Protein 2VDF (pdb70)

InterPro domains:
  IPR009876 Outer membrane adhesin OpcA [PF07239] (4-252)
  IPR020080 Outer membrane adhesin/peptidase omptin [SSF69917] (6-252)

Structure (mmCIF, N/CA/C/O backbone):
data_2VDF
#
_entry.id   2VDF
#
_cell.length_a   37.860
_cell.length_b   42.500
_cell.length_c   150.300
_cell.angle_alpha   90.00
_cell.angle_beta   90.00
_cell.angle_gamma   90.00
#
_symmetry.space_group_name_H-M   'P 21 21 21'
#
loop_
_entity.id
_entity.type
_entity.pdbx_description
1 polymer 'OUTER MEMBRANE PROTEIN'
2 non-polymer N-OCTANE
3 non-polymer 'SULFATE ION'
4 water water
#
loop_
_atom_site.group_PDB
_atom_site.id
_atom_site.type_symbol
_atom_site.label_atom_id
_atom_site.label_alt_id
_atom_site.label_comp_id
_atom_site.label_asym_id
_atom_site.label_entity_id
_atom_site.label_seq_id
_atom_site.pdbx_PDB_ins_code
_atom_site.Cartn_x
_atom_site.Cartn_y
_atom_site.Cartn_z
_atom_site.occupancy
_atom_site.B_iso_or_equiv
_atom_site.auth_seq_id
_atom_site.auth_comp_id
_atom_site.auth_asym_id
_atom_site.auth_atom_id
_atom_site.pdbx_PDB_model_num
ATOM 1 N N . ALA A 1 7 ? 12.698 -2.072 -54.812 1.00 35.10 7 ALA A N 1
ATOM 2 C CA . ALA A 1 7 ? 12.365 -0.734 -54.241 1.00 38.84 7 ALA A CA 1
ATOM 3 C C . ALA A 1 7 ? 12.719 -0.649 -52.760 1.00 27.60 7 ALA A C 1
ATOM 4 O O . ALA A 1 7 ? 12.580 -1.626 -52.021 1.00 25.22 7 ALA A O 1
ATOM 6 N N . ASN A 1 8 ? 13.178 0.526 -52.338 1.00 30.03 8 ASN A N 1
ATOM 7 C CA . ASN A 1 8 ? 13.436 0.800 -50.929 1.00 24.86 8 ASN A CA 1
ATOM 8 C C . ASN A 1 8 ? 12.135 0.817 -50.143 1.00 26.45 8 ASN A C 1
ATOM 9 O O . ASN A 1 8 ? 11.138 1.356 -50.616 1.00 23.53 8 ASN A O 1
ATOM 14 N N . GLU A 1 9 ? 12.139 0.252 -48.938 1.00 15.31 9 GLU A N 1
ATOM 15 C CA . GLU A 1 9 ? 10.948 0.312 -48.096 1.00 14.14 9 GLU A CA 1
ATOM 16 C C . GLU A 1 9 ? 11.263 0.827 -46.700 1.00 14.47 9 GLU A C 1
ATOM 17 O O . GLU A 1 9 ? 12.211 0.381 -46.056 1.00 14.12 9 GLU A O 1
ATOM 23 N N . PHE A 1 10 ? 10.461 1.782 -46.245 1.00 9.04 10 PHE A N 1
ATOM 24 C CA . PHE A 1 10 ? 10.701 2.442 -44.964 1.00 15.43 10 PHE A CA 1
ATOM 25 C C . PHE A 1 10 ? 9.428 2.389 -44.137 1.00 19.42 10 PHE A C 1
ATOM 26 O O . PHE A 1 10 ? 8.361 2.758 -44.619 1.00 19.55 10 PHE A O 1
ATOM 34 N N . THR A 1 11 ? 9.545 1.916 -42.900 1.00 11.14 11 THR A N 1
ATOM 35 C CA . THR A 1 11 ? 8.397 1.795 -42.010 1.00 12.53 11 THR A CA 1
ATOM 36 C C . THR A 1 11 ? 8.647 2.593 -40.731 1.00 10.76 11 THR A C 1
ATOM 37 O O . THR A 1 11 ? 9.714 2.492 -40.130 1.00 13.88 11 THR A O 1
ATOM 41 N N . VAL A 1 12 ? 7.667 3.406 -40.348 1.00 9.66 12 VAL A N 1
ATOM 42 C CA . VAL A 1 12 ? 7.628 4.028 -39.029 1.00 12.43 12 VAL A CA 1
ATOM 43 C C . VAL A 1 12 ? 6.476 3.354 -38.297 1.00 7.11 12 VAL A C 1
ATOM 44 O O . VAL A 1 12 ? 5.373 3.245 -38.836 1.00 11.36 12 VAL A O 1
ATOM 48 N N . HIS A 1 13 ? 6.725 2.893 -37.077 1.00 7.36 13 HIS A N 1
ATOM 49 C CA . HIS A 1 13 ? 5.714 2.135 -36.357 1.00 6.06 13 HIS A CA 1
ATOM 50 C C . HIS A 1 13 ? 5.652 2.525 -34.887 1.00 8.88 13 HIS A C 1
ATOM 51 O O . HIS A 1 13 ? 6.589 3.107 -34.347 1.00 7.36 13 HIS A O 1
ATOM 58 N N . THR A 1 14 ? 4.533 2.205 -34.252 1.00 12.32 14 THR A N 1
ATOM 59 C CA . THR A 1 14 ? 4.381 2.417 -32.824 1.00 7.84 14 THR A CA 1
ATOM 60 C C . THR A 1 14 ? 3.708 1.197 -32.193 1.00 13.77 14 THR A C 1
ATOM 61 O O . THR A 1 14 ? 2.872 0.543 -32.822 1.00 13.03 14 THR A O 1
ATOM 65 N N . ASP A 1 15 ? 4.090 0.897 -30.955 1.00 11.25 15 ASP A N 1
ATOM 66 C CA . ASP A 1 15 ? 3.615 -0.283 -30.247 1.00 15.88 15 ASP A CA 1
ATOM 67 C C . ASP A 1 15 ? 2.835 0.112 -29.009 1.00 18.18 15 ASP A C 1
ATOM 68 O O . ASP A 1 15 ? 3.170 1.088 -28.339 1.00 21.91 15 ASP A O 1
ATOM 73 N N . LEU A 1 16 ? 1.819 -0.683 -28.695 1.00 19.12 16 LEU A N 1
ATOM 74 C CA . LEU A 1 16 ? 1.137 -0.627 -27.418 1.00 21.73 16 LEU A CA 1
ATOM 75 C C . LEU A 1 16 ? 1.282 -2.024 -26.829 1.00 18.08 16 LEU A C 1
ATOM 76 O O . LEU A 1 16 ? 0.847 -3.003 -27.441 1.00 16.03 16 LEU A O 1
ATOM 81 N N . SER A 1 17 ? 1.888 -2.140 -25.653 1.00 9.75 17 SER A N 1
ATOM 82 C CA . SER A 1 17 ? 2.204 -3.477 -25.159 1.00 11.13 17 SER A CA 1
ATOM 83 C C . SER A 1 17 ? 2.057 -3.665 -23.658 1.00 11.81 17 SER A C 1
ATOM 84 O O . SER A 1 17 ? 2.019 -2.711 -22.901 1.00 10.97 17 SER A O 1
ATOM 87 N N . SER A 1 18 ? 1.964 -4.922 -23.250 1.00 11.88 18 SER A N 1
ATOM 88 C CA . SER A 1 18 ? 1.993 -5.284 -21.851 1.00 10.86 18 SER A CA 1
ATOM 89 C C . SER A 1 18 ? 3.316 -5.992 -21.621 1.00 14.78 18 SER A C 1
ATOM 90 O O . SER A 1 18 ? 3.606 -6.996 -22.275 1.00 20.22 18 SER A O 1
ATOM 93 N N . ILE A 1 19 ? 4.130 -5.460 -20.716 1.00 13.37 19 ILE A N 1
ATOM 94 C CA . ILE A 1 19 ? 5.419 -6.066 -20.420 1.00 9.89 19 ILE A CA 1
ATOM 95 C C . ILE A 1 19 ? 5.456 -6.544 -18.982 1.00 18.49 19 ILE A C 1
ATOM 96 O O . ILE A 1 19 ? 5.006 -5.846 -18.086 1.00 14.70 19 ILE A O 1
ATOM 101 N N . SER A 1 20 ? 5.982 -7.743 -18.764 1.00 14.32 20 SER A N 1
ATOM 102 C CA . SER A 1 20 ? 6.210 -8.217 -17.404 1.00 19.60 20 SER A CA 1
ATOM 103 C C . SER A 1 20 ? 7.583 -8.855 -17.332 1.00 21.59 20 SER A C 1
ATOM 104 O O . SER A 1 20 ? 8.106 -9.335 -18.339 1.00 17.44 20 SER A O 1
ATOM 107 N N . SER A 1 21 ? 8.164 -8.853 -16.139 1.00 15.97 21 SER A N 1
ATOM 108 C CA . SER A 1 21 ? 9.494 -9.404 -15.929 1.00 11.79 21 SER A CA 1
ATOM 109 C C . SER A 1 21 ? 9.557 -10.098 -14.576 1.00 19.89 21 SER A C 1
ATOM 110 O O . SER A 1 21 ? 8.930 -9.650 -13.613 1.00 21.99 21 SER A O 1
ATOM 113 N N . THR A 1 22 ? 10.306 -11.192 -14.505 1.00 20.95 22 THR A N 1
ATOM 114 C CA . THR A 1 22 ? 10.520 -11.885 -13.241 1.00 18.69 22 THR A CA 1
ATOM 115 C C . THR A 1 22 ? 12.005 -11.992 -12.932 1.00 20.67 22 THR A C 1
ATOM 116 O O . THR A 1 22 ? 12.817 -12.308 -13.805 1.00 21.32 22 THR A O 1
ATOM 120 N N . ARG A 1 23 ? 12.361 -11.730 -11.681 1.00 16.34 23 ARG A N 1
ATOM 121 C CA . ARG A 1 23 ? 13.753 -11.801 -11.264 1.00 21.42 23 ARG A CA 1
ATOM 122 C C . ARG A 1 23 ? 13.802 -12.245 -9.813 1.00 22.30 23 ARG A C 1
ATOM 123 O O . ARG A 1 23 ? 13.253 -11.573 -8.949 1.00 23.16 23 ARG A O 1
ATOM 131 N N . ALA A 1 24 ? 14.457 -13.372 -9.553 1.00 23.01 24 ALA A N 1
ATOM 132 C CA . ALA A 1 24 ? 14.519 -13.924 -8.203 1.00 24.05 24 ALA A CA 1
ATOM 133 C C . ALA A 1 24 ? 13.103 -14.180 -7.680 1.00 26.63 24 ALA A C 1
ATOM 134 O O . ALA A 1 24 ? 12.339 -14.923 -8.297 1.00 32.79 24 ALA A O 1
ATOM 136 N N . PHE A 1 25 ? 12.750 -13.551 -6.558 1.00 37.79 25 PHE A N 1
ATOM 137 C CA . PHE A 1 25 ? 11.432 -13.738 -5.941 1.00 36.28 25 PHE A CA 1
ATOM 138 C C . PHE A 1 25 ? 10.488 -12.575 -6.233 1.00 26.83 25 PHE A C 1
ATOM 139 O O . PHE A 1 25 ? 9.537 -12.347 -5.487 1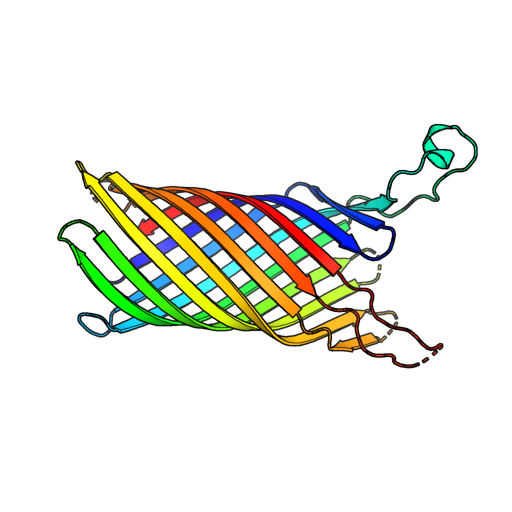.00 26.80 25 PHE A O 1
ATOM 147 N N . LEU A 1 26 ? 10.752 -11.833 -7.305 1.00 19.17 26 LEU A N 1
ATOM 148 C CA . LEU A 1 26 ? 9.981 -10.632 -7.597 1.00 23.18 26 LEU A CA 1
ATOM 149 C C . LEU A 1 26 ? 9.426 -10.633 -9.017 1.00 22.18 26 LEU A C 1
ATOM 150 O O . LEU A 1 26 ? 9.896 -11.371 -9.878 1.00 23.37 26 LEU A O 1
ATOM 155 N N . LYS A 1 27 ? 8.403 -9.814 -9.231 1.00 16.28 27 LYS A N 1
ATOM 156 C CA . LYS A 1 27 ? 7.828 -9.575 -10.549 1.00 13.76 27 LYS A CA 1
ATOM 157 C C . LYS A 1 27 ? 7.873 -8.075 -10.776 1.00 19.10 27 LYS A C 1
ATOM 158 O O . LYS A 1 27 ? 7.801 -7.300 -9.829 1.00 18.76 27 LYS A O 1
ATOM 164 N N . GLU A 1 28 ? 7.978 -7.675 -12.034 1.00 12.28 28 GLU A N 1
ATOM 165 C CA . GLU A 1 28 ? 7.991 -6.280 -12.401 1.00 18.63 28 GLU A CA 1
ATOM 166 C C . GLU A 1 28 ? 6.941 -6.142 -13.481 1.00 17.68 28 GLU A C 1
ATOM 167 O O . GLU A 1 28 ? 7.080 -6.732 -14.552 1.00 20.62 28 GLU A O 1
ATOM 173 N N . LYS A 1 29 ? 5.866 -5.414 -13.192 1.00 12.49 29 LYS A N 1
ATOM 174 C CA . LYS A 1 29 ? 4.812 -5.208 -14.185 1.00 15.52 29 LYS A CA 1
ATOM 175 C C . LYS A 1 29 ? 4.839 -3.781 -14.698 1.00 16.35 29 LYS A C 1
ATOM 176 O O . LYS A 1 29 ? 4.907 -2.837 -13.918 1.00 19.06 29 LYS A O 1
ATOM 182 N N . HIS A 1 30 ? 4.789 -3.628 -16.016 1.00 11.85 30 HIS A N 1
ATOM 183 C CA . HIS A 1 30 ? 4.903 -2.309 -16.625 1.00 11.17 30 HIS A CA 1
ATOM 184 C C . HIS A 1 30 ? 3.539 -1.721 -16.946 1.00 19.87 30 HIS A C 1
ATOM 185 O O . HIS A 1 30 ? 2.578 -2.448 -17.201 1.00 18.37 30 HIS A O 1
ATOM 192 N N . LYS A 1 31 ? 3.471 -0.395 -16.915 1.00 15.61 31 LYS A N 1
ATOM 193 C CA . LYS A 1 31 ? 2.277 0.340 -17.298 1.00 19.93 31 LYS A CA 1
ATOM 194 C C . LYS A 1 31 ? 2.700 1.412 -18.287 1.00 18.44 31 LYS A C 1
ATOM 195 O O . LYS A 1 31 ? 3.864 1.836 -18.297 1.00 14.23 31 LYS A O 1
ATOM 201 N N . ALA A 1 32 ? 1.767 1.835 -19.133 1.00 23.35 32 ALA A N 1
ATOM 202 C CA . ALA A 1 32 ? 2.062 2.823 -20.173 1.00 26.52 32 ALA A CA 1
ATOM 203 C C . ALA A 1 32 ? 3.299 2.450 -20.986 1.00 21.28 32 ALA A C 1
ATOM 204 O O . ALA A 1 32 ? 4.162 3.298 -21.231 1.00 20.74 32 ALA A O 1
ATOM 206 N N . ALA A 1 33 ? 3.389 1.186 -21.396 1.00 18.79 33 ALA A N 1
ATOM 207 C CA . ALA A 1 33 ? 4.521 0.723 -22.200 1.00 13.51 33 ALA A CA 1
ATOM 208 C C . ALA A 1 33 ? 4.332 1.125 -23.653 1.00 20.31 33 ALA A C 1
ATOM 209 O O . ALA A 1 33 ? 3.468 0.589 -24.346 1.00 19.86 33 ALA A O 1
ATOM 211 N N . LYS A 1 34 ? 5.138 2.076 -24.110 1.00 8.36 34 LYS A N 1
ATOM 212 C CA . LYS A 1 34 ? 5.031 2.559 -25.482 1.00 17.26 34 LYS A CA 1
ATOM 213 C C . LYS A 1 34 ? 6.383 2.534 -26.168 1.00 10.83 34 LYS A C 1
ATOM 214 O O . LYS A 1 34 ? 7.423 2.642 -25.513 1.00 6.57 34 LYS A O 1
ATOM 220 N N . HIS A 1 35 ? 6.363 2.386 -27.490 1.00 7.50 35 HIS A N 1
ATOM 221 C CA . HIS A 1 35 ? 7.590 2.279 -28.281 1.00 5.87 35 HIS A CA 1
ATOM 222 C C . HIS A 1 35 ? 7.325 2.897 -29.646 1.00 8.12 35 HIS A C 1
ATOM 223 O O . HIS A 1 35 ? 6.220 2.772 -30.178 1.00 9.40 35 HIS A O 1
ATOM 230 N N . ILE A 1 36 ? 8.330 3.585 -30.184 1.00 6.12 36 ILE A N 1
ATOM 231 C CA . ILE A 1 36 ? 8.298 4.105 -31.551 1.00 9.38 36 ILE A CA 1
ATOM 232 C C . ILE A 1 36 ? 9.561 3.634 -32.243 1.00 9.50 36 ILE A C 1
ATOM 233 O O . ILE A 1 36 ? 10.634 3.657 -31.651 1.00 6.92 36 ILE A O 1
ATOM 238 N N . GLY A 1 37 ? 9.448 3.203 -33.497 1.00 7.66 37 GLY A N 1
ATOM 239 C CA . GLY A 1 37 ? 10.629 2.733 -34.200 1.00 7.85 37 GLY A CA 1
ATOM 240 C C . GLY A 1 37 ? 10.551 2.925 -35.698 1.00 7.43 37 GLY A C 1
ATOM 241 O O . GLY A 1 37 ? 9.486 3.194 -36.249 1.00 6.13 37 GLY A O 1
ATOM 242 N N . VAL A 1 38 ? 11.695 2.780 -36.354 1.00 6.48 38 VAL A N 1
ATOM 243 C CA . VAL A 1 38 ? 11.744 2.872 -37.807 1.00 9.60 38 VAL A CA 1
ATOM 244 C C . VAL A 1 38 ? 12.537 1.708 -38.370 1.00 8.97 38 VAL A C 1
ATOM 245 O O . VAL A 1 38 ? 13.436 1.182 -37.714 1.00 10.44 38 VAL A O 1
ATOM 249 N N . ARG A 1 39 ? 12.204 1.315 -39.593 1.00 8.82 39 ARG A N 1
ATOM 250 C CA . ARG A 1 39 ? 12.925 0.257 -40.275 1.00 11.89 39 ARG A CA 1
ATOM 251 C C . ARG A 1 39 ? 13.119 0.631 -41.739 1.00 5.98 39 ARG A C 1
ATOM 252 O O . ARG A 1 39 ? 12.176 1.060 -42.397 1.00 12.34 39 ARG A O 1
ATOM 260 N N . ALA A 1 40 ? 14.335 0.445 -42.238 1.00 7.39 40 ALA A N 1
ATOM 261 C CA . ALA A 1 40 ? 14.646 0.673 -43.641 1.00 8.42 40 ALA A CA 1
ATOM 262 C C . ALA A 1 40 ? 15.150 -0.627 -44.246 1.00 12.89 40 ALA A C 1
ATOM 263 O O . ALA A 1 40 ? 16.122 -1.198 -43.762 1.00 17.89 40 ALA A O 1
ATOM 265 N N . ASP A 1 41 ? 14.462 -1.118 -45.273 1.00 11.23 41 ASP A N 1
ATOM 266 C CA . ASP A 1 41 ? 14.957 -2.241 -46.062 1.00 7.65 41 ASP A CA 1
ATOM 267 C C . ASP A 1 41 ? 15.421 -1.715 -47.430 1.00 16.81 41 ASP A C 1
ATOM 268 O O . ASP A 1 41 ? 14.616 -1.237 -48.229 1.00 14.20 41 ASP A O 1
ATOM 273 N N . ILE A 1 42 ? 16.719 -1.811 -47.694 1.00 12.83 42 ILE A N 1
ATOM 274 C CA . ILE A 1 42 ? 17.297 -1.225 -48.902 1.00 15.96 42 ILE A CA 1
ATOM 275 C C . ILE A 1 42 ? 17.947 -2.276 -49.792 1.00 18.79 42 ILE A C 1
ATOM 276 O O . ILE A 1 42 ? 18.986 -2.834 -49.442 1.00 16.55 42 ILE A O 1
ATOM 281 N N . PRO A 1 43 ? 17.326 -2.548 -50.952 1.00 19.75 43 PRO A N 1
ATOM 282 C CA . PRO A 1 43 ? 17.820 -3.508 -51.929 1.00 23.31 43 PRO A CA 1
ATOM 283 C C . PRO A 1 43 ? 19.086 -3.008 -52.606 1.00 26.40 43 PRO A C 1
ATOM 284 O O . PRO A 1 43 ? 19.205 -1.817 -52.891 1.00 23.42 43 PRO A O 1
ATOM 288 N N . PHE A 1 44 ? 20.021 -3.917 -52.852 1.00 22.11 44 PHE A N 1
ATOM 289 C CA . PHE A 1 44 ? 21.198 -3.597 -53.635 1.00 24.51 44 PHE A CA 1
ATOM 290 C C . PHE A 1 44 ? 21.178 -4.341 -54.960 1.00 22.48 44 PHE A C 1
ATOM 291 O O . PHE A 1 44 ? 21.687 -3.848 -55.967 1.00 34.13 44 PHE A O 1
ATOM 299 N N . ASP A 1 45 ? 20.582 -5.526 -54.964 1.00 26.78 45 ASP A N 1
ATOM 300 C CA . ASP A 1 45 ? 20.295 -6.210 -56.226 1.00 33.40 45 ASP A CA 1
ATOM 301 C C . ASP A 1 45 ? 18.910 -6.853 -56.184 1.00 29.86 45 ASP A C 1
ATOM 302 O O . ASP A 1 45 ? 18.077 -6.488 -55.354 1.00 27.18 45 ASP A O 1
ATOM 307 N N . ALA A 1 46 ? 18.659 -7.801 -57.078 1.00 20.44 46 ALA A N 1
ATOM 308 C CA . ALA A 1 46 ? 17.360 -8.467 -57.109 1.00 29.22 46 ALA A CA 1
ATOM 309 C C . ALA A 1 46 ? 17.042 -9.161 -55.781 1.00 25.97 46 ALA A C 1
ATOM 310 O O . ALA A 1 46 ? 15.882 -9.256 -55.391 1.00 26.94 46 ALA A O 1
ATOM 312 N N . ASN A 1 47 ? 18.073 -9.614 -55.069 1.00 16.13 47 ASN A N 1
ATOM 313 C CA . ASN A 1 47 ? 17.850 -10.401 -53.857 1.00 12.80 47 ASN A CA 1
ATOM 314 C C . ASN A 1 47 ? 18.514 -9.888 -52.591 1.00 15.14 47 ASN A C 1
ATOM 315 O O . ASN A 1 47 ? 17.975 -10.049 -51.500 1.00 13.81 47 ASN A O 1
ATOM 320 N N . GLN A 1 48 ? 19.687 -9.281 -52.727 1.00 14.75 48 GLN A N 1
ATOM 321 C CA . GLN A 1 48 ? 20.450 -8.851 -51.562 1.00 12.97 48 GLN A CA 1
ATOM 322 C C . GLN A 1 48 ? 20.064 -7.440 -51.126 1.00 16.53 48 GLN A C 1
ATOM 323 O O . GLN A 1 48 ? 19.691 -6.607 -51.950 1.00 15.98 48 GLN A O 1
ATOM 329 N N . GLY A 1 49 ? 20.164 -7.167 -49.828 1.00 14.52 49 GLY A N 1
ATOM 330 C CA . GLY A 1 49 ? 19.857 -5.841 -49.331 1.00 10.73 49 GLY A CA 1
ATOM 331 C C . GLY A 1 49 ? 20.446 -5.585 -47.960 1.00 10.91 49 GLY A C 1
ATOM 332 O O . GLY A 1 49 ? 21.194 -6.402 -47.430 1.00 14.26 49 GLY A O 1
ATOM 333 N N . ILE A 1 50 ? 20.108 -4.431 -47.399 1.00 10.67 50 ILE A N 1
ATOM 334 C CA . ILE A 1 50 ? 20.513 -4.072 -46.050 1.00 9.75 50 ILE A CA 1
ATOM 335 C C . ILE A 1 50 ? 19.266 -3.688 -45.264 1.00 12.57 50 ILE A C 1
ATOM 336 O O . ILE A 1 50 ? 18.342 -3.093 -45.821 1.00 13.20 50 ILE A O 1
ATOM 341 N N . ARG A 1 51 ? 19.235 -4.044 -43.981 1.00 9.98 51 ARG A N 1
ATOM 342 C CA . ARG A 1 51 ? 18.163 -3.602 -43.098 1.00 10.44 51 ARG A CA 1
ATOM 343 C C . ARG A 1 51 ? 18.761 -2.766 -41.976 1.00 11.44 51 ARG A C 1
ATOM 344 O O . ARG A 1 51 ? 19.831 -3.084 -41.448 1.00 10.76 51 ARG A O 1
ATOM 352 N N . LEU A 1 52 ? 18.075 -1.683 -41.638 1.00 8.83 52 LEU A N 1
ATOM 353 C CA . LEU A 1 52 ? 18.507 -0.797 -40.559 1.00 9.32 52 LEU A CA 1
ATOM 354 C C . LEU A 1 52 ? 17.292 -0.531 -39.683 1.00 14.50 52 LEU A C 1
ATOM 355 O O . LEU A 1 52 ? 16.204 -0.255 -40.195 1.00 15.90 52 LEU A O 1
ATOM 360 N N . GLU A 1 53 ? 17.458 -0.641 -38.367 1.00 12.38 53 GLU A N 1
ATOM 361 C CA . GLU A 1 53 ? 16.349 -0.372 -37.449 1.00 8.49 53 GLU A CA 1
ATOM 362 C C . GLU A 1 53 ? 16.796 0.495 -36.273 1.00 9.35 53 GLU A C 1
ATOM 363 O O . GLU A 1 53 ? 17.924 0.379 -35.795 1.00 11.74 53 GLU A O 1
ATOM 369 N N . ALA A 1 54 ? 15.902 1.362 -35.812 1.00 7.15 54 ALA A N 1
ATOM 370 C CA . ALA A 1 54 ? 16.138 2.153 -34.603 1.00 10.70 54 ALA A CA 1
ATOM 371 C C . ALA A 1 54 ? 14.808 2.332 -33.898 1.00 14.16 54 ALA A C 1
ATOM 372 O O . ALA A 1 54 ? 13.791 2.518 -34.551 1.00 11.28 54 ALA A O 1
ATOM 374 N N . GLY A 1 55 ? 14.814 2.289 -32.568 1.00 11.04 55 GLY A N 1
ATOM 375 C CA . GLY A 1 55 ? 13.575 2.378 -31.812 1.00 7.56 55 GLY A CA 1
ATOM 376 C C . GLY A 1 55 ? 13.804 2.874 -30.403 1.00 13.64 55 GLY A C 1
ATOM 377 O O . GLY A 1 55 ? 14.907 2.742 -29.863 1.00 9.01 55 GLY A O 1
ATOM 378 N N . PHE A 1 56 ? 12.760 3.461 -29.816 1.00 7.41 56 PHE A N 1
ATOM 379 C CA . PHE A 1 56 ? 12.849 4.054 -28.489 1.00 6.41 56 PHE A CA 1
ATOM 380 C C . PHE A 1 56 ? 11.585 3.720 -27.713 1.00 13.52 56 PHE A C 1
ATOM 381 O O . PHE A 1 56 ? 10.466 3.887 -28.222 1.00 9.61 56 PHE A O 1
ATOM 389 N N . GLY A 1 57 ? 11.767 3.252 -26.483 1.00 8.97 57 GLY A N 1
ATOM 390 C CA . GLY A 1 57 ? 10.657 2.792 -25.670 1.00 11.06 57 GLY A CA 1
ATOM 391 C C . GLY A 1 57 ? 10.684 3.373 -24.271 1.00 15.64 57 GLY A C 1
ATOM 392 O O . GLY A 1 57 ? 11.727 3.816 -23.793 1.00 8.39 57 GLY A O 1
ATOM 393 N N . ARG A 1 58 ? 9.526 3.364 -23.619 1.00 10.19 58 ARG A N 1
ATOM 394 C CA . ARG A 1 58 ? 9.376 3.907 -22.275 1.00 10.51 58 ARG A CA 1
ATOM 395 C C . ARG A 1 58 ? 8.238 3.168 -21.572 1.00 15.51 58 ARG A C 1
ATOM 396 O O . ARG A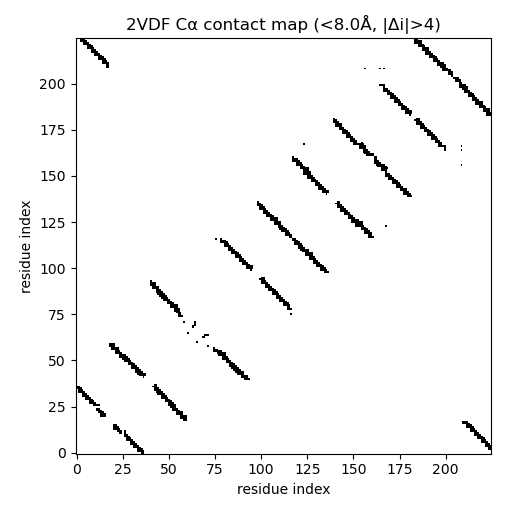 1 58 ? 7.288 2.723 -22.220 1.00 14.85 58 ARG A O 1
ATOM 404 N N . SER A 1 59 ? 8.332 3.060 -20.249 1.00 10.49 59 SER A N 1
ATOM 405 C CA . SER A 1 59 ? 7.248 2.540 -19.432 1.00 15.83 59 SER A CA 1
ATOM 406 C C . SER A 1 59 ? 7.464 2.950 -17.980 1.00 11.27 59 SER A C 1
ATOM 407 O O . SER A 1 59 ? 8.490 3.531 -17.632 1.00 12.53 59 SER A O 1
ATOM 410 N N . LYS A 1 60 ? 6.487 2.647 -17.143 1.00 12.32 60 LYS A N 1
ATOM 411 C CA . LYS A 1 60 ? 6.627 2.815 -15.701 1.00 12.34 60 LYS A CA 1
ATOM 412 C C . LYS A 1 60 ? 6.328 1.466 -15.079 1.00 17.21 60 LYS A C 1
ATOM 413 O O . LYS A 1 60 ? 5.372 0.796 -15.468 1.00 21.96 60 LYS A O 1
ATOM 419 N N . LYS A 1 61 ? 7.150 1.043 -14.131 1.00 15.00 61 LYS A N 1
ATOM 420 C CA . LYS A 1 61 ? 6.984 -0.296 -13.598 1.00 14.38 61 LYS A CA 1
ATOM 421 C C . LYS A 1 61 ? 6.774 -0.338 -12.091 1.00 15.11 61 LYS A C 1
ATOM 422 O O . LYS A 1 61 ? 7.290 0.493 -11.348 1.00 17.88 61 LYS A O 1
ATOM 428 N N . ASN A 1 62 ? 5.987 -1.314 -11.661 1.00 12.70 62 ASN A N 1
ATOM 429 C CA . ASN A 1 62 ? 5.813 -1.595 -10.250 1.00 16.43 62 ASN A CA 1
ATOM 430 C C . ASN A 1 62 ? 6.488 -2.916 -9.928 1.00 18.39 62 ASN A C 1
ATOM 431 O O . ASN A 1 62 ? 6.327 -3.895 -10.659 1.00 18.99 62 ASN A O 1
ATOM 436 N N . ILE A 1 63 ? 7.262 -2.927 -8.851 1.00 17.17 63 ILE A N 1
ATOM 437 C CA . ILE A 1 63 ? 7.969 -4.120 -8.416 1.00 14.01 63 ILE A CA 1
ATOM 438 C C . ILE A 1 63 ? 7.143 -4.807 -7.339 1.00 18.74 63 ILE A C 1
ATOM 439 O O . ILE A 1 63 ? 6.826 -4.205 -6.314 1.00 12.19 63 ILE A O 1
ATOM 444 N N . ILE A 1 64 ? 6.785 -6.064 -7.572 1.00 22.85 64 ILE A N 1
ATOM 445 C CA . ILE A 1 64 ? 5.912 -6.777 -6.645 1.00 25.27 64 ILE A CA 1
ATOM 446 C C . ILE A 1 64 ? 6.461 -8.149 -6.295 1.00 23.08 64 ILE A C 1
ATOM 447 O O . ILE A 1 64 ? 7.309 -8.690 -7.005 1.00 25.74 64 ILE A O 1
ATOM 452 N N . ASN A 1 65 ? 5.971 -8.705 -5.191 1.00 24.11 65 ASN A N 1
ATOM 453 C CA . ASN A 1 65 ? 6.347 -10.047 -4.774 1.00 24.41 65 ASN A CA 1
ATOM 454 C C . ASN A 1 65 ? 5.520 -11.099 -5.496 1.00 24.90 65 ASN A C 1
ATOM 455 O O . ASN A 1 65 ? 4.424 -10.817 -5.977 1.00 21.17 65 ASN A O 1
ATOM 460 N N . LEU A 1 66 ? 6.050 -12.317 -5.557 1.00 22.09 66 LEU A N 1
ATOM 461 C CA . LEU A 1 66 ? 5.283 -13.467 -6.006 1.00 32.39 66 LEU A CA 1
ATOM 462 C C . LEU A 1 66 ? 4.298 -13.878 -4.909 1.00 31.81 66 LEU A C 1
ATOM 463 O O . LEU A 1 66 ? 4.615 -13.787 -3.722 1.00 21.36 66 LEU A O 1
ATOM 468 N N . GLU A 1 67 ? 3.112 -14.330 -5.311 1.00 37.60 67 GLU A N 1
ATOM 469 C CA . GLU A 1 67 ? 2.058 -14.729 -4.369 1.00 37.69 67 GLU A CA 1
ATOM 470 C C . GLU A 1 67 ? 2.409 -15.966 -3.545 1.00 37.05 67 GLU A C 1
ATOM 471 O O . GLU A 1 67 ? 3.024 -16.907 -4.050 1.00 32.24 67 GLU A O 1
ATOM 477 N N . THR A 1 68 ? 1.997 -15.962 -2.279 1.00 35.77 68 THR A N 1
ATOM 478 C CA . THR A 1 68 ? 2.102 -17.145 -1.422 1.00 33.31 68 THR A CA 1
ATOM 479 C C . THR A 1 68 ? 0.821 -17.335 -0.606 1.00 35.55 68 THR A C 1
ATOM 480 O O . THR A 1 68 ? 0.068 -16.382 -0.382 1.00 35.08 68 THR A O 1
ATOM 484 N N . ASP A 1 69 ? 0.572 -18.567 -0.172 1.00 28.40 69 ASP A N 1
ATOM 485 C CA . ASP A 1 69 ? -0.600 -18.861 0.649 1.00 32.46 69 ASP A CA 1
ATOM 486 C C . ASP A 1 69 ? -0.483 -18.240 2.043 1.00 27.71 69 ASP A C 1
ATOM 487 O O . ASP A 1 69 ? -1.490 -17.889 2.656 1.00 24.82 69 ASP A O 1
ATOM 492 N N . GLU A 1 70 ? 0.748 -18.102 2.532 1.00 30.30 70 GLU A N 1
ATOM 493 C CA . GLU A 1 70 ? 1.009 -17.400 3.793 1.00 29.35 70 GLU A CA 1
ATOM 494 C C . GLU A 1 70 ? 0.570 -15.944 3.729 1.00 28.97 70 GLU A C 1
ATOM 495 O O . GLU A 1 70 ? 0.039 -15.407 4.694 1.00 17.99 70 GLU A O 1
ATOM 501 N N . ASN A 1 71 ? 0.808 -15.307 2.588 1.00 23.00 71 ASN A N 1
ATOM 502 C CA . ASN A 1 71 ? 0.406 -13.927 2.382 1.00 25.52 71 ASN A CA 1
ATOM 503 C C . ASN A 1 71 ? -1.114 -13.802 2.279 1.00 26.81 71 ASN A C 1
ATOM 504 O O . ASN A 1 71 ? -1.708 -12.893 2.857 1.00 34.51 71 ASN A O 1
ATOM 509 N N . LYS A 1 72 ? -1.738 -14.730 1.556 1.00 27.50 72 LYS A N 1
ATOM 510 C CA . LYS A 1 72 ? -3.190 -14.725 1.368 1.00 26.56 72 LYS A CA 1
ATOM 511 C C . LYS A 1 72 ? -3.952 -14.994 2.668 1.00 28.73 72 LYS A C 1
ATOM 512 O O . LYS A 1 72 ? -5.072 -14.518 2.852 1.00 31.21 72 LYS A O 1
ATOM 518 N N . LEU A 1 73 ? -3.375 -15.858 3.504 1.00 21.99 73 LEU A N 1
ATOM 519 C CA . LEU A 1 73 ? -3.846 -16.171 4.855 1.00 24.54 73 LEU A CA 1
ATOM 520 C C . LEU A 1 73 ? -3.688 -15.160 5.979 1.00 25.45 73 LEU A C 1
ATOM 521 O O . LEU A 1 73 ? -4.013 -15.432 7.112 1.00 31.54 73 LEU A O 1
ATOM 526 N N . GLY A 1 74 ? -3.037 -13.999 5.718 1.00 31.88 74 GLY A N 1
ATOM 527 C CA . GLY A 1 74 ? -2.725 -13.117 6.844 1.00 42.46 74 GLY A CA 1
ATOM 528 C C . GLY A 1 74 ? -1.133 -13.205 7.001 1.00 40.90 74 GLY A C 1
ATOM 529 O O . GLY A 1 74 ? -0.493 -12.146 7.119 1.00 58.18 74 GLY A O 1
ATOM 530 N N . LYS A 1 75 ? -0.494 -14.464 7.083 1.00 40.97 75 LYS A N 1
ATOM 531 C CA . LYS A 1 75 ? 0.094 -14.691 8.434 1.00 39.22 75 LYS A CA 1
ATOM 532 C C . LYS A 1 75 ? 1.472 -14.048 8.293 1.00 34.23 75 LYS A C 1
ATOM 533 O O .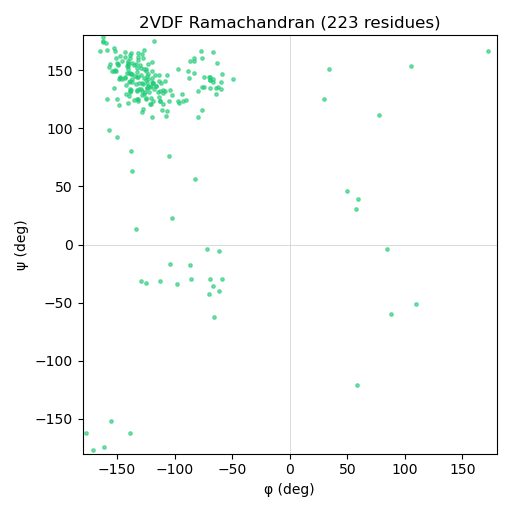 LYS A 1 75 ? 2.081 -13.570 9.269 1.00 31.53 75 LYS A O 1
ATOM 539 N N . THR A 1 76 ? 1.902 -13.836 7.043 1.00 24.39 76 THR A N 1
ATOM 540 C CA . THR A 1 76 ? 2.870 -12.772 6.823 1.00 27.09 76 THR A CA 1
ATOM 541 C C . THR A 1 76 ? 2.444 -11.613 5.912 1.00 27.09 76 THR A C 1
ATOM 542 O O . THR A 1 76 ? 1.420 -11.628 5.282 1.00 21.84 76 THR A O 1
ATOM 546 N N . LYS A 1 77 ? 3.323 -10.626 5.828 1.00 29.67 77 LYS A N 1
ATOM 547 C CA . LYS A 1 77 ? 3.037 -9.379 5.146 1.00 27.03 77 LYS A CA 1
ATOM 548 C C . LYS A 1 77 ? 4.222 -8.875 4.348 1.00 17.69 77 LYS A C 1
ATOM 549 O O . LYS A 1 77 ? 5.268 -8.748 4.903 1.00 23.59 77 LYS A O 1
ATOM 555 N N . ASN A 1 78 ? 4.047 -8.559 3.075 1.00 22.63 78 ASN A N 1
ATOM 556 C CA . ASN A 1 78 ? 5.139 -8.089 2.222 1.00 18.44 78 ASN A CA 1
ATOM 557 C C . ASN A 1 78 ? 5.529 -6.650 2.526 1.00 21.19 78 ASN A C 1
ATOM 558 O O . ASN A 1 78 ? 4.669 -5.787 2.694 1.00 26.15 78 ASN A O 1
ATOM 563 N N . VAL A 1 79 ? 6.830 -6.397 2.607 1.00 21.07 79 VAL A N 1
ATOM 564 C CA . VAL A 1 79 ? 7.331 -5.037 2.767 1.00 24.17 79 VAL A CA 1
ATOM 565 C C . VAL A 1 79 ? 7.108 -4.252 1.473 1.00 30.15 79 VAL A C 1
ATOM 566 O O . VAL A 1 79 ? 7.191 -4.811 0.376 1.00 22.60 79 VAL A O 1
ATOM 570 N N . LYS A 1 80 ? 6.805 -2.964 1.613 1.00 28.26 80 LYS A N 1
ATOM 571 C CA . LYS A 1 80 ? 6.498 -2.103 0.475 1.00 28.72 80 LYS A CA 1
ATOM 572 C C . LYS A 1 80 ? 7.664 -2.024 -0.505 1.00 24.48 80 LYS A C 1
ATOM 573 O O . LYS A 1 80 ? 8.815 -1.848 -0.103 1.00 21.31 80 LYS A O 1
ATOM 575 N N . LEU A 1 81 ? 7.357 -2.161 -1.792 1.00 18.60 81 LEU A N 1
ATOM 576 C CA . LEU A 1 81 ? 8.365 -2.051 -2.832 1.00 18.02 81 LEU A CA 1
ATOM 577 C C . LEU A 1 81 ? 7.998 -0.903 -3.765 1.00 21.23 81 LEU A C 1
ATOM 578 O O . LEU A 1 81 ? 6.834 -0.507 -3.832 1.00 20.42 81 LEU A O 1
ATOM 583 N N . PRO A 1 82 ? 8.999 -0.349 -4.467 1.00 22.07 82 PRO A N 1
ATOM 584 C CA . PRO A 1 82 ? 8.842 0.789 -5.373 1.00 22.83 82 PRO A CA 1
ATOM 585 C C . PRO A 1 82 ? 7.701 0.643 -6.378 1.00 23.95 82 PRO A C 1
ATOM 586 O O . PRO A 1 82 ? 7.455 -0.450 -6.902 1.00 18.55 82 PRO A O 1
ATOM 590 N N . THR A 1 83 ? 7.029 1.761 -6.638 1.00 21.80 83 THR A N 1
ATOM 591 C CA . THR A 1 83 ? 5.924 1.843 -7.581 1.00 15.95 83 THR A CA 1
ATOM 592 C C . THR A 1 83 ? 6.220 2.964 -8.579 1.00 20.38 83 THR A C 1
ATOM 593 O O . THR A 1 83 ? 6.914 3.924 -8.247 1.00 14.95 83 THR A O 1
ATOM 597 N N . GLY A 1 84 ? 5.703 2.844 -9.799 1.00 24.78 84 GLY A N 1
ATOM 598 C CA . GLY A 1 84 ? 5.875 3.895 -10.804 1.00 22.51 84 GLY A CA 1
ATOM 599 C C . GLY A 1 84 ? 7.330 4.189 -11.127 1.00 23.43 84 GLY A C 1
ATOM 600 O O . GLY A 1 84 ? 7.717 5.344 -11.305 1.00 19.81 84 GLY A O 1
ATOM 601 N N . VAL A 1 85 ? 8.137 3.137 -11.197 1.00 20.90 85 VAL A N 1
ATOM 602 C CA . VAL A 1 85 ? 9.543 3.254 -11.572 1.00 11.80 85 VAL A CA 1
ATOM 603 C C . VAL A 1 85 ? 9.679 3.463 -13.080 1.00 16.41 85 VAL A C 1
ATOM 604 O O . VAL A 1 85 ? 9.332 2.579 -13.866 1.00 16.56 85 VAL A O 1
ATOM 608 N N . PRO A 1 86 ? 10.203 4.629 -13.495 1.00 14.52 86 PRO A N 1
ATOM 609 C CA . PRO A 1 86 ? 10.366 4.884 -14.927 1.00 13.11 86 PRO A CA 1
ATOM 610 C C . PRO A 1 86 ? 11.446 4.014 -15.557 1.00 11.70 86 PRO A C 1
ATOM 611 O O . PRO A 1 86 ? 12.460 3.734 -14.927 1.00 14.13 86 PRO A O 1
ATOM 615 N N . GLU A 1 87 ? 11.223 3.596 -16.801 1.00 12.21 87 GLU A N 1
ATOM 616 C CA . GLU A 1 87 ? 12.236 2.885 -17.564 1.00 15.02 87 GLU A CA 1
ATOM 617 C C . GLU A 1 87 ? 12.254 3.376 -19.006 1.00 10.54 87 GLU A C 1
ATOM 618 O O . GLU A 1 87 ? 11.197 3.646 -19.577 1.00 14.69 87 GLU A O 1
ATOM 624 N N . ASN A 1 88 ? 13.457 3.498 -19.571 1.00 10.84 88 ASN A N 1
ATOM 625 C CA . ASN A 1 88 ? 13.661 3.901 -20.966 1.00 8.22 88 ASN A CA 1
ATOM 626 C C . ASN A 1 88 ? 14.487 2.852 -21.687 1.00 12.75 88 ASN A C 1
ATOM 627 O O . ASN A 1 88 ? 15.381 2.245 -21.092 1.00 12.11 88 ASN A O 1
ATOM 632 N N . ARG A 1 89 ? 14.199 2.645 -22.968 1.00 10.57 89 ARG A N 1
ATOM 633 C CA . ARG A 1 89 ? 14.882 1.626 -23.748 1.00 8.01 89 ARG A CA 1
ATOM 634 C C . ARG A 1 89 ? 15.214 2.153 -25.130 1.00 13.75 89 ARG A C 1
ATOM 635 O O . ARG A 1 89 ? 14.475 2.960 -25.693 1.00 8.98 89 ARG A O 1
ATOM 643 N N . ILE A 1 90 ? 16.328 1.700 -25.684 1.00 10.08 90 ILE A N 1
ATOM 644 C CA . ILE A 1 90 ? 16.612 2.003 -27.077 1.00 12.26 90 ILE A CA 1
ATOM 645 C C . ILE A 1 90 ? 17.057 0.726 -27.763 1.00 14.84 90 ILE A C 1
ATOM 646 O O . ILE A 1 90 ? 17.533 -0.213 -27.118 1.00 9.52 90 ILE A O 1
ATOM 651 N N . ASP A 1 91 ? 16.873 0.679 -29.073 1.00 9.79 91 ASP A N 1
ATOM 652 C CA . ASP A 1 91 ? 17.321 -0.460 -29.843 1.00 14.78 91 ASP A CA 1
ATOM 653 C C . ASP A 1 91 ? 17.836 0.019 -31.194 1.00 13.41 91 ASP A C 1
ATOM 654 O O . ASP A 1 91 ? 17.313 0.981 -31.765 1.00 11.30 91 ASP A O 1
ATOM 659 N N . LEU A 1 92 ? 18.893 -0.630 -31.674 1.00 7.98 92 LEU A N 1
ATOM 660 C CA . LEU A 1 92 ? 19.459 -0.324 -32.982 1.00 4.40 92 LEU A CA 1
ATOM 661 C C . LEU A 1 92 ? 19.844 -1.618 -33.652 1.00 11.68 92 LEU A C 1
ATOM 662 O O . LEU A 1 92 ? 20.248 -2.566 -32.976 1.00 13.61 92 LEU A O 1
ATOM 667 N N . TYR A 1 93 ? 19.744 -1.654 -34.979 1.00 7.92 93 TYR A N 1
ATOM 668 C CA . TYR A 1 93 ? 20.101 -2.844 -35.727 1.00 9.88 93 TYR A CA 1
ATOM 669 C C . TYR A 1 93 ? 20.555 -2.493 -37.130 1.00 10.86 93 TYR A C 1
ATOM 670 O O . TYR A 1 93 ? 19.934 -1.674 -37.798 1.00 11.10 93 TYR A O 1
ATOM 679 N N . THR A 1 94 ? 21.661 -3.101 -37.558 1.00 10.91 94 THR A N 1
ATOM 680 C CA . THR A 1 94 ? 22.094 -3.048 -38.953 1.00 10.92 94 THR A CA 1
ATOM 681 C C . THR A 1 94 ? 22.420 -4.462 -39.405 1.00 8.80 94 THR A C 1
ATOM 682 O O . THR A 1 94 ? 23.109 -5.191 -38.688 1.00 13.65 94 THR A O 1
ATOM 686 N N . GLY A 1 95 ? 21.943 -4.860 -40.590 1.00 12.36 95 GLY A N 1
ATOM 687 C CA . GLY A 1 95 ? 22.164 -6.226 -41.059 1.00 8.45 95 GLY A CA 1
ATOM 688 C C . GLY A 1 95 ? 22.063 -6.481 -42.557 1.00 14.59 95 GLY A C 1
ATOM 689 O O . GLY A 1 95 ? 21.600 -5.633 -43.313 1.00 10.50 95 GLY A O 1
ATOM 690 N N . TYR A 1 96 ? 22.522 -7.659 -42.973 1.00 11.26 96 TYR A N 1
ATOM 691 C CA . TYR A 1 96 ? 22.412 -8.132 -44.363 1.00 9.94 96 TYR A CA 1
ATOM 692 C C . TYR A 1 96 ? 21.077 -8.843 -44.530 1.00 8.22 96 TYR A C 1
ATOM 693 O O . TYR A 1 96 ? 20.625 -9.520 -43.605 1.00 7.85 96 TYR A O 1
ATOM 702 N N . THR A 1 97 ? 20.450 -8.691 -45.701 1.00 9.01 97 THR A N 1
ATOM 703 C CA . THR A 1 97 ? 19.220 -9.423 -46.013 1.00 8.13 97 THR A CA 1
ATOM 704 C C . THR A 1 97 ? 19.279 -10.054 -47.395 1.00 15.66 97 THR A C 1
ATOM 705 O O . THR A 1 97 ? 19.905 -9.520 -48.319 1.00 7.87 97 THR A O 1
ATOM 709 N N . TYR A 1 98 ? 18.603 -11.188 -47.527 1.00 9.60 98 TYR A N 1
ATOM 710 C CA . TYR A 1 98 ? 18.436 -11.857 -48.803 1.00 3.88 98 TYR A CA 1
ATOM 711 C C . TYR A 1 98 ? 16.953 -12.190 -48.944 1.00 8.26 98 TYR A C 1
ATOM 712 O O . TYR A 1 98 ? 16.364 -12.815 -48.059 1.00 8.37 98 TYR A O 1
ATOM 721 N N . THR A 1 99 ? 16.348 -11.749 -50.046 1.00 8.30 99 THR A N 1
ATOM 722 C CA . THR A 1 99 ? 14.917 -11.933 -50.272 1.00 6.50 99 THR A CA 1
ATOM 723 C C . THR A 1 99 ? 14.721 -12.639 -51.606 1.00 12.35 99 THR A C 1
ATOM 724 O O . THR A 1 99 ? 15.427 -12.354 -52.566 1.00 8.53 99 THR A O 1
ATOM 728 N N . GLN A 1 100 ? 13.751 -13.543 -51.669 1.00 8.26 100 GLN A N 1
ATOM 729 C CA . GLN A 1 100 ? 13.447 -14.249 -52.903 1.00 6.54 100 GLN A CA 1
ATOM 730 C C . GLN A 1 100 ? 11.966 -14.545 -52.976 1.00 10.66 100 GLN A C 1
ATOM 731 O O . GLN A 1 100 ? 11.260 -14.500 -51.968 1.00 8.91 100 GLN A O 1
ATOM 737 N N . THR A 1 101 ? 11.507 -14.854 -54.184 1.00 6.94 101 THR A N 1
ATOM 738 C CA . THR A 1 101 ? 10.124 -15.162 -54.446 1.00 11.14 101 THR A CA 1
ATOM 739 C C . THR A 1 101 ? 9.893 -16.655 -54.282 1.00 17.83 101 THR A C 1
ATOM 740 O O . THR A 1 101 ? 10.571 -17.458 -54.917 1.00 12.81 101 THR A O 1
ATOM 744 N N . LEU A 1 102 ? 8.943 -17.028 -53.427 1.00 12.18 102 LEU A N 1
ATOM 745 C CA . LEU A 1 102 ? 8.513 -18.429 -53.349 1.00 17.50 102 LEU A CA 1
ATOM 746 C C . LEU A 1 102 ? 7.431 -18.742 -54.386 1.00 24.01 102 LEU A C 1
ATOM 747 O O . LEU A 1 102 ? 7.320 -19.873 -54.857 1.00 26.56 102 LEU A O 1
ATOM 752 N N . SER A 1 103 ? 6.633 -17.730 -54.722 1.00 15.96 103 SER A N 1
ATOM 753 C CA . SER A 1 103 ? 5.617 -17.815 -55.777 1.00 17.76 103 SER A CA 1
ATOM 754 C C . SER A 1 103 ? 5.249 -16.388 -56.162 1.00 16.31 103 SER A C 1
ATOM 755 O O . SER A 1 103 ? 5.701 -15.436 -55.520 1.00 19.64 103 SER A O 1
ATOM 758 N N . ASP A 1 104 ? 4.412 -16.231 -57.184 1.00 19.23 104 ASP A N 1
ATOM 759 C CA . ASP A 1 104 ? 4.022 -14.893 -57.629 1.00 24.67 104 ASP A CA 1
ATOM 760 C C . ASP A 1 104 ? 3.284 -14.079 -56.559 1.00 30.59 104 ASP A C 1
ATOM 761 O O . ASP A 1 104 ? 3.001 -12.900 -56.768 1.00 33.50 104 ASP A O 1
ATOM 766 N N . SER A 1 105 ? 2.986 -14.694 -55.414 1.00 18.56 105 SER A N 1
ATOM 767 C CA . SER A 1 105 ? 2.263 -13.993 -54.345 1.00 12.87 105 SER A CA 1
ATOM 768 C C . SER A 1 105 ? 2.886 -14.205 -52.967 1.00 12.15 105 SER A C 1
ATOM 769 O O . SER A 1 105 ? 2.289 -13.855 -51.954 1.00 15.54 105 SER A O 1
ATOM 772 N N . LEU A 1 106 ? 4.101 -14.737 -52.936 1.00 10.56 106 LEU A N 1
ATOM 773 C CA . LEU A 1 106 ? 4.768 -15.064 -51.675 1.00 10.25 106 LEU A CA 1
ATOM 774 C C . LEU A 1 106 ? 6.257 -14.715 -51.746 1.00 15.54 106 LEU A C 1
ATOM 775 O O . LEU A 1 106 ? 6.969 -15.210 -52.616 1.00 16.28 106 LEU A O 1
ATOM 780 N N . ASN A 1 107 ? 6.713 -13.848 -50.840 1.00 5.78 107 ASN A N 1
ATOM 781 C CA . ASN A 1 107 ? 8.117 -13.435 -50.791 1.00 3.96 107 ASN A CA 1
ATOM 782 C C . ASN A 1 107 ? 8.693 -13.830 -49.441 1.00 9.59 107 ASN A C 1
ATOM 783 O O . ASN A 1 107 ? 8.020 -13.708 -48.426 1.00 9.33 107 ASN A O 1
ATOM 788 N N . PHE A 1 108 ? 9.932 -14.310 -49.431 1.00 8.74 108 PHE A N 1
ATOM 789 C CA . PHE A 1 108 ? 10.554 -14.802 -48.204 1.00 5.80 108 PHE A CA 1
ATOM 790 C C . PHE A 1 108 ? 11.863 -14.063 -47.973 1.00 6.17 108 PHE A C 1
ATOM 791 O O . PHE A 1 108 ? 12.727 -14.045 -48.840 1.00 5.22 108 PHE A O 1
ATOM 799 N N . ARG A 1 109 ? 12.000 -13.457 -46.800 1.00 2.10 109 ARG A N 1
ATOM 800 C CA . ARG A 1 109 ? 13.147 -12.625 -46.511 1.00 6.08 109 ARG A C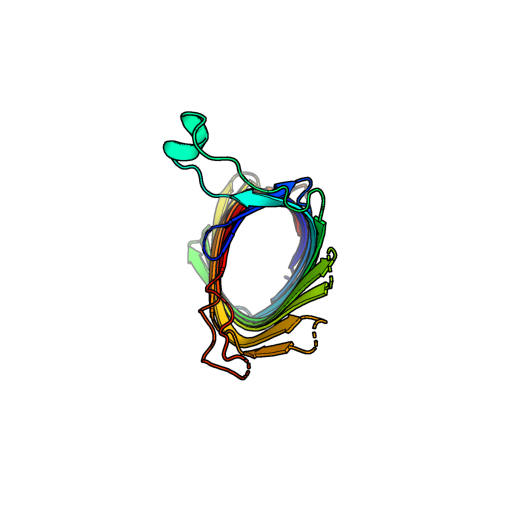A 1
ATOM 801 C C . ARG A 1 109 ? 13.830 -13.153 -45.262 1.00 8.54 109 ARG A C 1
ATOM 802 O O . ARG A 1 109 ? 13.165 -13.493 -44.282 1.00 7.98 109 ARG A O 1
ATOM 810 N N . VAL A 1 110 ? 15.157 -13.243 -45.318 1.00 7.29 110 VAL A N 1
ATOM 811 C CA . VAL A 1 110 ? 15.968 -13.740 -44.199 1.00 4.95 110 VAL A CA 1
ATOM 812 C C . VAL A 1 110 ? 17.116 -12.744 -44.033 1.00 10.45 110 VAL A C 1
ATOM 813 O O . VAL A 1 110 ? 17.615 -12.194 -45.020 1.00 7.66 110 VAL A O 1
ATOM 817 N N . GLY A 1 111 ? 17.531 -12.499 -42.795 1.00 5.20 111 GLY A N 1
ATOM 818 C CA . GLY A 1 111 ? 18.669 -11.613 -42.570 1.00 5.66 111 GLY A CA 1
ATOM 819 C C . GLY A 1 111 ? 19.413 -11.917 -41.295 1.00 6.84 111 GLY A C 1
ATOM 820 O O . GLY A 1 111 ? 18.946 -12.697 -40.472 1.00 5.67 111 GLY A O 1
ATOM 821 N N . ALA A 1 112 ? 20.581 -11.296 -41.136 1.00 11.63 112 ALA A N 1
ATOM 822 C CA . ALA A 1 112 ? 21.382 -11.438 -39.924 1.00 11.99 112 ALA A CA 1
ATOM 823 C C . ALA A 1 112 ? 22.244 -10.196 -39.782 1.00 12.75 112 ALA A C 1
ATOM 824 O O . ALA A 1 112 ? 22.635 -9.588 -40.780 1.00 8.14 112 ALA A O 1
ATOM 826 N N . GLY A 1 113 ? 22.544 -9.805 -38.548 1.00 11.36 113 GLY A N 1
ATOM 827 C CA . GLY A 1 113 ? 23.388 -8.642 -38.349 1.00 7.34 113 GLY A CA 1
ATOM 828 C C . GLY A 1 113 ? 23.683 -8.381 -36.892 1.00 12.75 113 GLY A C 1
ATOM 829 O O . GLY A 1 113 ? 23.506 -9.257 -36.053 1.00 12.20 113 GLY A O 1
ATOM 830 N N . LEU A 1 114 ? 24.131 -7.164 -36.607 1.00 9.87 114 LEU A N 1
ATOM 831 C CA . LEU A 1 114 ? 24.587 -6.789 -35.288 1.00 9.67 114 LEU A CA 1
ATOM 832 C C . LEU A 1 114 ? 23.620 -5.760 -34.742 1.00 11.42 114 LEU A C 1
ATOM 833 O O . LEU A 1 114 ? 23.076 -4.960 -35.500 1.00 9.30 114 LEU A O 1
ATOM 838 N N . GLY A 1 115 ? 23.402 -5.784 -33.430 1.00 11.85 115 GLY A N 1
ATOM 839 C CA . GLY A 1 115 ? 22.469 -4.855 -32.818 1.00 9.78 115 GLY A CA 1
ATOM 840 C C . GLY A 1 115 ? 22.909 -4.366 -31.455 1.00 11.71 115 GLY A C 1
ATOM 841 O O . GLY A 1 115 ? 23.822 -4.917 -30.839 1.00 8.09 115 GLY A O 1
ATOM 842 N N . PHE A 1 116 ? 22.261 -3.307 -30.997 1.00 5.03 116 PHE A N 1
ATOM 843 C CA . PHE A 1 116 ? 22.476 -2.799 -29.660 1.00 12.75 116 PHE A CA 1
ATOM 844 C C . PHE A 1 116 ? 21.124 -2.586 -28.988 1.00 12.43 116 PHE A C 1
ATOM 845 O O . PHE A 1 116 ? 20.191 -2.118 -29.627 1.00 11.40 116 PHE A O 1
ATOM 853 N N . GLU A 1 117 ? 21.023 -2.943 -27.711 1.00 14.22 117 GLU A N 1
ATOM 854 C CA . GLU A 1 117 ? 19.839 -2.643 -26.901 1.00 12.61 117 GLU A CA 1
ATOM 855 C C . GLU A 1 117 ? 20.288 -2.047 -25.583 1.00 11.68 117 GLU A C 1
ATOM 856 O O . GLU A 1 117 ? 21.309 -2.464 -25.036 1.00 14.02 117 GLU A O 1
ATOM 862 N N . SER A 1 118 ? 19.530 -1.094 -25.051 1.00 7.28 118 SER A N 1
ATOM 863 C CA . SER A 1 118 ? 19.784 -0.647 -23.681 1.00 1.18 118 SER A CA 1
ATOM 864 C C . SER A 1 118 ? 18.471 -0.394 -22.944 1.00 8.16 118 SER A C 1
ATOM 865 O O . SER A 1 118 ? 17.447 -0.108 -23.562 1.00 5.83 118 SER A O 1
ATOM 868 N N . SER A 1 119 ? 18.508 -0.515 -21.621 1.00 5.72 119 SER A N 1
ATOM 869 C CA . SER A 1 119 ? 17.393 -0.102 -20.789 1.00 13.81 119 SER A CA 1
ATOM 870 C C . SER A 1 119 ? 17.972 0.537 -19.531 1.00 7.07 119 SER A C 1
ATOM 871 O O . SER A 1 119 ? 19.055 0.176 -19.092 1.00 11.45 119 SER A O 1
ATOM 874 N N . LYS A 1 120 ? 17.275 1.523 -18.991 1.00 4.28 120 LYS A N 1
ATOM 875 C CA . LYS A 1 120 ? 17.707 2.190 -17.769 1.00 10.32 120 LYS A CA 1
ATOM 876 C C . LYS A 1 120 ? 16.477 2.492 -16.928 1.00 8.93 120 LYS A C 1
ATOM 877 O O . LYS A 1 120 ? 15.461 2.926 -17.468 1.00 11.33 120 LYS A O 1
ATOM 883 N N . ASP A 1 121 ? 16.559 2.255 -15.618 1.00 7.77 121 ASP A N 1
ATOM 884 C CA . ASP A 1 121 ? 15.491 2.650 -14.705 1.00 11.59 121 ASP A CA 1
ATOM 885 C C . ASP A 1 121 ? 16.044 3.492 -13.557 1.00 13.84 121 ASP A C 1
ATOM 886 O O . ASP A 1 121 ? 17.259 3.599 -13.384 1.00 16.64 121 ASP A O 1
ATOM 891 N N . SER A 1 122 ? 15.148 4.123 -12.803 1.00 15.46 122 SER A N 1
ATOM 892 C CA . SER A 1 122 ? 15.549 4.975 -11.693 1.00 18.22 122 SER A CA 1
ATOM 893 C C . SER A 1 122 ? 14.681 4.683 -10.479 1.00 19.20 122 SER A C 1
ATOM 894 O O . SER A 1 122 ? 13.454 4.768 -10.560 1.00 20.18 122 SER A O 1
ATOM 897 N N . ILE A 1 123 ? 15.326 4.347 -9.362 1.00 20.02 123 ILE A N 1
ATOM 898 C CA . ILE A 1 123 ? 14.646 4.133 -8.087 1.00 20.12 123 ILE A CA 1
ATOM 899 C C . ILE A 1 123 ? 15.334 4.951 -6.991 1.00 16.51 123 ILE A C 1
ATOM 900 O O . ILE A 1 123 ? 14.915 6.064 -6.688 1.00 32.82 123 ILE A O 1
ATOM 905 N N . LEU A 1 130 ? 18.952 5.504 -7.303 1.00 24.42 130 LEU A N 1
ATOM 906 C CA . LEU A 1 130 ? 19.348 4.164 -7.725 1.00 22.15 130 LEU A CA 1
ATOM 907 C C . LEU A 1 130 ? 19.041 3.930 -9.203 1.00 18.69 130 LEU A C 1
ATOM 908 O O . LEU A 1 130 ? 17.878 3.856 -9.592 1.00 22.50 130 LEU A O 1
ATOM 913 N N . HIS A 1 131 ? 20.086 3.815 -10.016 1.00 16.12 131 HIS A N 1
ATOM 914 C CA . HIS A 1 131 ? 19.933 3.543 -11.448 1.00 14.96 131 HIS A CA 1
ATOM 915 C C . HIS A 1 131 ? 20.473 2.177 -11.822 1.00 18.61 131 HIS A C 1
ATOM 916 O O . HIS A 1 131 ? 21.623 1.843 -11.518 1.00 22.92 131 HIS A O 1
ATOM 923 N N . SER A 1 132 ? 19.640 1.386 -12.486 1.00 16.82 132 SER A N 1
ATOM 924 C CA . SER A 1 132 ? 20.086 0.126 -13.039 1.00 13.67 132 SER A CA 1
ATOM 925 C C . SER A 1 132 ? 20.015 0.225 -14.552 1.00 19.93 132 SER A C 1
ATOM 926 O O . SER A 1 132 ? 19.087 0.825 -15.103 1.00 19.23 132 SER A O 1
ATOM 929 N N . SER A 1 133 ? 21.011 -0.353 -15.212 1.00 12.77 133 SER A N 1
ATOM 930 C CA . SER A 1 133 ? 21.146 -0.253 -16.655 1.00 17.12 133 SER A CA 1
ATOM 931 C C . SER A 1 133 ? 21.520 -1.608 -17.235 1.00 18.05 133 SER A C 1
ATOM 932 O O . SER A 1 133 ? 22.268 -2.369 -16.628 1.00 17.16 133 SER A O 1
ATOM 935 N N . ARG A 1 134 ? 20.973 -1.916 -18.404 1.00 11.48 134 ARG A N 1
ATOM 936 C CA . ARG A 1 134 ? 21.347 -3.115 -19.125 1.00 13.35 134 ARG A CA 1
ATOM 937 C C . ARG A 1 134 ? 21.725 -2.678 -20.535 1.00 10.08 134 ARG A C 1
ATOM 938 O O . ARG A 1 134 ? 20.894 -2.135 -21.249 1.00 17.90 134 ARG A O 1
ATOM 946 N N . GLN A 1 135 ? 22.985 -2.872 -20.917 1.00 12.38 135 GLN A N 1
ATOM 947 C CA . GLN A 1 135 ? 23.446 -2.505 -22.262 1.00 6.96 135 GLN A CA 1
ATOM 948 C C . GLN A 1 135 ? 23.968 -3.751 -22.946 1.00 7.44 135 GLN A C 1
ATOM 949 O O . GLN A 1 135 ? 24.851 -4.433 -22.408 1.00 16.41 135 GLN A O 1
ATOM 955 N N . SER A 1 136 ? 23.444 -4.034 -24.135 1.00 7.55 136 SER A N 1
ATOM 956 C CA . SER A 1 136 ? 23.695 -5.297 -24.806 1.00 13.18 136 SER A CA 1
ATOM 957 C C . SER A 1 136 ? 24.104 -5.123 -26.261 1.00 10.20 136 SER A C 1
ATOM 958 O O . SER A 1 136 ? 23.381 -4.523 -27.043 1.00 11.22 136 SER A O 1
ATOM 961 N N . TRP A 1 137 ? 25.269 -5.664 -26.610 1.00 9.92 137 TRP A N 1
ATOM 962 C CA . TRP A 1 137 ? 25.673 -5.800 -28.004 1.00 13.26 137 TRP A CA 1
ATOM 963 C C . TRP A 1 137 ? 25.341 -7.220 -28.433 1.00 14.86 137 TRP A C 1
ATOM 964 O O . TRP A 1 137 ? 25.776 -8.186 -27.802 1.00 13.18 137 TRP A O 1
ATOM 975 N N . LEU A 1 138 ? 24.548 -7.359 -29.491 1.00 11.04 138 LEU A N 1
ATOM 976 C CA . LEU A 1 138 ? 24.038 -8.674 -29.842 1.00 10.09 138 LEU A CA 1
ATOM 977 C C . LEU A 1 138 ? 24.070 -8.967 -31.338 1.00 4.91 138 LEU A C 1
ATOM 978 O O . LEU A 1 138 ? 24.277 -8.075 -32.157 1.00 9.31 138 LEU A O 1
ATOM 983 N N . ALA A 1 139 ? 23.912 -10.239 -31.663 1.00 10.95 139 ALA A N 1
ATOM 984 C CA . ALA A 1 139 ? 23.722 -10.673 -33.036 1.00 13.18 139 ALA A CA 1
ATOM 985 C C . ALA A 1 139 ? 22.266 -11.066 -33.169 1.00 10.39 139 ALA A C 1
ATOM 986 O O . ALA A 1 139 ? 21.659 -11.552 -32.208 1.00 8.07 139 ALA A O 1
ATOM 988 N N . LYS A 1 140 ? 21.697 -10.831 -34.350 1.00 6.28 140 LYS A N 1
ATOM 989 C CA . LYS A 1 140 ? 20.282 -11.080 -34.568 1.00 8.80 140 LYS A CA 1
ATOM 990 C C . LYS A 1 140 ? 20.079 -11.702 -35.938 1.00 10.26 140 LYS A C 1
ATOM 991 O O . LYS A 1 140 ? 20.753 -11.324 -36.904 1.00 10.38 140 LYS A O 1
ATOM 997 N N . VAL A 1 141 ? 19.174 -12.676 -35.991 1.00 6.63 141 VAL A N 1
ATOM 998 C CA . VAL A 1 141 ? 18.765 -13.330 -37.231 1.00 8.60 141 VAL A CA 1
ATOM 999 C C . VAL A 1 141 ? 17.255 -13.180 -37.336 1.00 10.97 141 VAL A C 1
ATOM 1000 O O . VAL A 1 141 ? 16.548 -13.289 -36.333 1.00 7.59 141 VAL A O 1
ATOM 1004 N N . HIS A 1 142 ? 16.752 -12.892 -38.532 1.00 7.39 142 HIS A N 1
ATOM 1005 C CA . HIS A 1 142 ? 15.324 -12.676 -38.690 1.00 2.45 142 HIS A CA 1
ATOM 1006 C C . HIS A 1 142 ? 14.810 -13.285 -39.995 1.00 5.30 142 HIS A C 1
ATOM 1007 O O . HIS A 1 142 ? 15.555 -13.418 -40.954 1.00 6.96 142 HIS A O 1
ATOM 1014 N N . ALA A 1 143 ? 13.536 -13.644 -40.018 1.00 5.14 143 ALA A N 1
ATOM 1015 C CA . ALA A 1 143 ? 12.914 -14.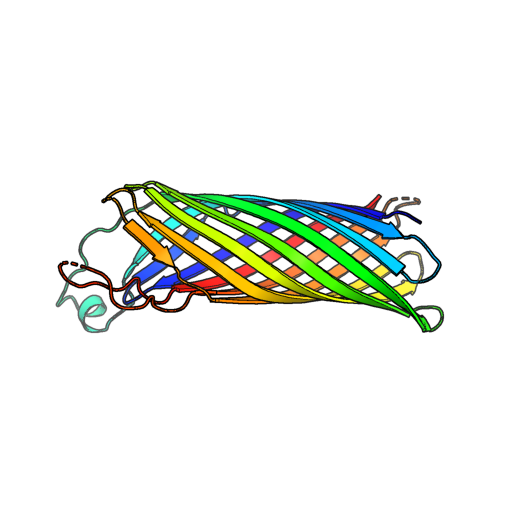186 -41.227 1.00 8.34 143 ALA A CA 1
ATOM 1016 C C . ALA A 1 143 ? 11.466 -13.761 -41.266 1.00 10.44 143 ALA A C 1
ATOM 1017 O O . ALA A 1 143 ? 10.803 -13.694 -40.225 1.00 11.87 143 ALA A O 1
ATOM 1019 N N . ASP A 1 144 ? 10.965 -13.465 -42.460 1.00 7.23 144 ASP A N 1
ATOM 1020 C CA . ASP A 1 144 ? 9.577 -13.055 -42.587 1.00 9.88 144 ASP A CA 1
ATOM 1021 C C . ASP A 1 144 ? 9.028 -13.457 -43.941 1.00 6.85 144 ASP A C 1
ATOM 1022 O O . ASP A 1 144 ? 9.767 -13.541 -44.926 1.00 12.46 144 ASP A O 1
ATOM 1027 N N . LEU A 1 145 ? 7.732 -13.727 -43.976 1.00 8.67 145 LEU A N 1
ATOM 1028 C CA . LEU A 1 145 ? 7.062 -14.099 -45.205 1.00 7.67 145 LEU A CA 1
ATOM 1029 C C . LEU A 1 145 ? 6.078 -12.991 -45.542 1.00 15.15 145 LEU A C 1
ATOM 1030 O O . LEU A 1 145 ? 5.316 -12.557 -44.677 1.00 17.30 145 LEU A O 1
ATOM 1035 N N . LEU A 1 146 ? 6.091 -12.523 -46.785 1.00 16.48 146 LEU A N 1
ATOM 1036 C CA . LEU A 1 146 ? 5.088 -11.569 -47.248 1.00 10.44 146 LEU A CA 1
ATOM 1037 C C . LEU A 1 146 ? 4.162 -12.225 -48.266 1.00 10.20 146 LEU A C 1
ATOM 1038 O O . LEU A 1 146 ? 4.596 -12.605 -49.354 1.00 10.91 146 LEU A O 1
ATOM 1043 N N . SER A 1 147 ? 2.888 -12.347 -47.909 1.00 11.53 147 SER A N 1
ATOM 1044 C CA . SER A 1 147 ? 1.912 -13.048 -48.735 1.00 17.18 147 SER A CA 1
ATOM 1045 C C . SER A 1 147 ? 0.786 -12.117 -49.177 1.00 17.32 147 SER A C 1
ATOM 1046 O O . SER A 1 147 ? 0.114 -11.494 -48.350 1.00 14.46 147 SER A O 1
ATOM 1049 N N . GLN A 1 148 ? 0.584 -12.024 -50.486 1.00 18.08 148 GLN A N 1
ATOM 1050 C CA . GLN A 1 148 ? -0.450 -11.167 -51.043 1.00 18.00 148 GLN A CA 1
ATOM 1051 C C . GLN A 1 148 ? -1.815 -11.808 -50.872 1.00 21.34 148 GLN A C 1
ATOM 1052 O O . GLN A 1 148 ? -1.974 -12.994 -51.126 1.00 19.60 148 GLN A O 1
ATOM 1058 N N . LEU A 1 149 ? -2.800 -11.018 -50.457 1.00 14.51 149 LEU A N 1
ATOM 1059 C CA . LEU A 1 149 ? -4.161 -11.511 -50.276 1.00 15.76 149 LEU A CA 1
ATOM 1060 C C . LEU A 1 149 ? -5.066 -11.060 -51.423 1.00 27.46 149 LEU A C 1
ATOM 1061 O O . LEU A 1 149 ? -6.149 -11.611 -51.629 1.00 29.54 149 LEU A O 1
ATOM 1066 N N . GLY A 1 150 ? -4.612 -10.062 -52.173 1.00 23.51 150 GLY A N 1
ATOM 1067 C CA . GLY A 1 150 ? -5.396 -9.517 -53.276 1.00 23.84 150 GLY A CA 1
ATOM 1068 C C . GLY A 1 150 ? -5.985 -8.165 -52.928 1.00 20.33 150 GLY A C 1
ATOM 1069 O O . GLY A 1 150 ? -6.209 -7.861 -51.757 1.00 25.56 150 GLY A O 1
ATOM 1070 N N . ASN A 1 151 ? -6.234 -7.350 -53.950 1.00 22.01 151 ASN A N 1
ATOM 1071 C CA . ASN A 1 151 ? -6.794 -6.016 -53.761 1.00 21.46 151 ASN A CA 1
ATOM 1072 C C . ASN A 1 151 ? -5.937 -5.125 -52.846 1.00 23.77 151 ASN A C 1
ATOM 1073 O O . ASN A 1 151 ? -6.455 -4.262 -52.139 1.00 30.25 151 ASN A O 1
ATOM 1078 N N . GLY A 1 152 ? -4.626 -5.346 -52.861 1.00 22.60 152 GLY A N 1
ATOM 1079 C CA . GLY A 1 152 ? -3.704 -4.534 -52.067 1.00 13.42 152 GLY A CA 1
ATOM 1080 C C . GLY A 1 152 ? -3.533 -4.980 -50.623 1.00 12.51 152 GLY A C 1
ATOM 1081 O O . GLY A 1 152 ? -2.718 -4.420 -49.888 1.00 19.24 152 GLY A O 1
ATOM 1082 N N . TRP A 1 153 ? -4.287 -5.997 -50.216 1.00 11.53 153 TRP A N 1
ATOM 1083 C CA . TRP A 1 153 ? -4.162 -6.568 -48.877 1.00 11.32 153 TRP A CA 1
ATOM 1084 C C . TRP A 1 153 ? -3.014 -7.580 -48.807 1.00 12.01 153 TRP A C 1
ATOM 1085 O O . TRP A 1 153 ? -2.732 -8.273 -49.787 1.00 12.48 153 TRP A O 1
ATOM 1096 N N . TYR A 1 154 ? -2.359 -7.672 -47.650 1.00 11.54 154 TYR A N 1
ATOM 1097 C CA . TYR A 1 154 ? -1.301 -8.668 -47.432 1.00 6.88 154 TYR A CA 1
ATOM 1098 C C . TYR A 1 154 ? -1.181 -9.095 -45.972 1.00 7.64 154 TYR A C 1
ATOM 1099 O O . TYR A 1 154 ? -1.635 -8.391 -45.075 1.00 6.76 154 TYR A O 1
ATOM 1108 N N . ILE A 1 155 ? -0.561 -10.251 -45.748 1.00 7.94 155 ILE A N 1
ATOM 1109 C CA . ILE A 1 155 ? -0.226 -10.697 -44.398 1.00 11.66 155 ILE A CA 1
ATOM 1110 C C . ILE A 1 155 ? 1.286 -10.952 -44.308 1.00 13.75 155 ILE A C 1
ATOM 1111 O O . ILE A 1 155 ? 1.916 -11.429 -45.263 1.00 11.01 155 ILE A O 1
ATOM 1116 N N . ASN A 1 156 ? 1.875 -10.612 -43.167 1.00 6.46 156 ASN A N 1
ATOM 1117 C CA . ASN A 1 156 ? 3.337 -10.631 -43.041 1.00 7.88 156 ASN A CA 1
ATOM 1118 C C . ASN A 1 156 ? 3.763 -11.219 -41.700 1.00 9.65 156 ASN A C 1
ATOM 1119 O O . ASN A 1 156 ? 4.066 -10.476 -40.758 1.00 9.15 156 ASN A O 1
ATOM 1124 N N . PRO A 1 157 ? 3.765 -12.560 -41.602 1.00 13.17 157 PRO A N 1
ATOM 1125 C CA . PRO A 1 157 ? 4.293 -13.236 -40.418 1.00 12.47 157 PRO A CA 1
ATOM 1126 C C . PRO A 1 157 ? 5.802 -13.080 -40.352 1.00 5.95 157 PRO A C 1
ATOM 1127 O O . PRO A 1 157 ? 6.475 -13.133 -41.383 1.00 2.68 157 PRO A O 1
ATOM 1131 N N . TRP A 1 158 ? 6.336 -12.899 -39.143 1.00 4.05 158 TRP A N 1
ATOM 1132 C CA . TRP A 1 158 ? 7.760 -12.639 -38.974 1.00 3.86 158 TRP A CA 1
ATOM 1133 C C . TRP A 1 158 ? 8.298 -13.270 -37.682 1.00 10.36 158 TRP A C 1
ATOM 1134 O O . TRP A 1 158 ? 7.538 -13.557 -36.750 1.00 4.47 158 TRP A O 1
ATOM 1145 N N . SER A 1 159 ? 9.610 -13.496 -37.643 1.00 2.03 159 SER A N 1
ATOM 1146 C CA . SER A 1 159 ? 10.262 -14.009 -36.450 1.00 4.32 159 SER A CA 1
ATOM 1147 C C . SER A 1 159 ? 11.697 -13.470 -36.380 1.00 5.52 159 SER A C 1
ATOM 1148 O O . SER A 1 159 ? 12.296 -13.134 -37.392 1.00 6.01 159 SER A O 1
ATOM 1151 N N . GLU A 1 160 ? 12.249 -13.390 -35.179 1.00 4.02 160 GLU A N 1
ATOM 1152 C CA . GLU A 1 160 ? 13.611 -12.908 -35.025 1.00 4.39 160 GLU A CA 1
ATOM 1153 C C . GLU A 1 160 ? 14.182 -13.542 -33.761 1.00 7.14 160 GLU A C 1
ATOM 1154 O O . GLU A 1 160 ? 13.436 -13.854 -32.833 1.00 5.66 160 GLU A O 1
ATOM 1160 N N . VAL A 1 161 ? 15.491 -13.771 -33.738 1.00 7.24 161 VAL A N 1
ATOM 1161 C CA . VAL A 1 161 ? 16.139 -14.330 -32.546 1.00 8.92 161 VAL A CA 1
ATOM 1162 C C . VAL A 1 161 ? 17.396 -13.515 -32.275 1.00 10.89 161 VAL A C 1
ATOM 1163 O O . VAL A 1 161 ? 18.117 -13.164 -33.205 1.00 10.70 161 VAL A O 1
ATOM 1167 N N . LYS A 1 162 ? 17.650 -13.214 -31.004 1.00 7.67 162 LYS A N 1
ATOM 1168 C CA . LYS A 1 162 ? 18.793 -12.392 -30.619 1.00 13.52 162 LYS A CA 1
ATOM 1169 C C . LYS A 1 162 ? 19.714 -13.191 -29.698 1.00 9.59 162 LYS A C 1
ATOM 1170 O O . LYS A 1 162 ? 19.243 -13.966 -28.877 1.00 8.50 162 LYS A O 1
ATOM 1176 N N . PHE A 1 163 ? 21.022 -13.000 -29.839 1.00 6.51 163 PHE A N 1
ATOM 1177 C CA . PHE A 1 163 ? 21.989 -13.631 -28.959 1.00 7.42 163 PHE A CA 1
ATOM 1178 C C . PHE A 1 163 ? 22.977 -12.569 -28.503 1.00 16.20 163 PHE A C 1
ATOM 1179 O O . PHE A 1 163 ? 23.582 -11.895 -29.332 1.00 16.02 163 PHE A O 1
ATOM 1187 N N . ASP A 1 164 ? 23.136 -12.410 -27.192 1.00 17.05 164 ASP A N 1
ATOM 1188 C CA . ASP A 1 164 ? 24.094 -11.434 -26.677 1.00 8.41 164 ASP A CA 1
ATOM 1189 C C . ASP A 1 164 ? 25.533 -11.861 -26.943 1.00 16.35 164 A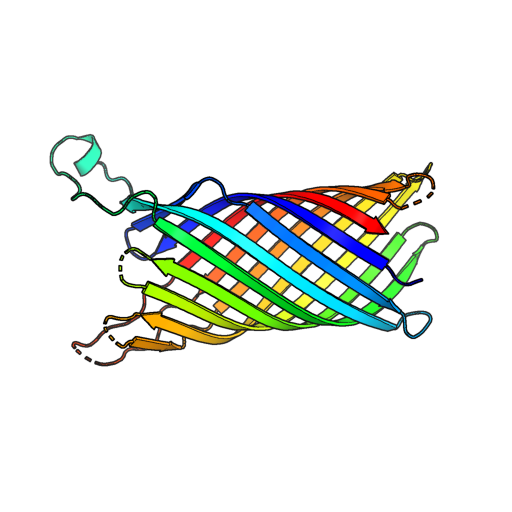SP A C 1
ATOM 1190 O O . ASP A 1 164 ? 25.901 -13.020 -26.718 1.00 13.60 164 ASP A O 1
ATOM 1195 N N . LEU A 1 165 ? 26.339 -10.914 -27.418 1.00 13.65 165 LEU A N 1
ATOM 1196 C CA . LEU A 1 165 ? 27.781 -11.098 -27.541 1.00 15.96 165 LEU A CA 1
ATOM 1197 C C . LEU A 1 165 ? 28.503 -10.463 -26.348 1.00 17.35 165 LEU A C 1
ATOM 1198 O O . LEU A 1 165 ? 29.531 -10.960 -25.901 1.00 21.27 165 LEU A O 1
ATOM 1203 N N . ASN A 1 166 ? 27.960 -9.354 -25.847 1.00 18.25 166 ASN A N 1
ATOM 1204 C CA . ASN A 1 166 ? 28.492 -8.690 -24.654 1.00 24.17 166 ASN A CA 1
ATOM 1205 C C . ASN A 1 166 ? 27.401 -7.848 -24.012 1.00 30.33 166 ASN A C 1
ATOM 1206 O O . ASN A 1 166 ? 27.124 -6.727 -24.451 1.00 15.94 166 ASN A O 1
ATOM 1211 N N . SER A 1 167 ? 26.773 -8.412 -22.985 1.00 21.51 167 SER A N 1
ATOM 1212 C CA . SER A 1 167 ? 25.658 -7.772 -22.309 1.00 22.82 167 SER A CA 1
ATOM 1213 C C . SER A 1 167 ? 26.091 -7.414 -20.894 1.00 25.00 167 SER A C 1
ATOM 1214 O O . SER A 1 167 ? 26.535 -8.276 -20.140 1.00 24.84 167 SER A O 1
ATOM 1217 N N . ARG A 1 168 ? 25.977 -6.143 -20.532 1.00 13.30 168 ARG A N 1
ATOM 1218 C CA . ARG A 1 168 ? 26.438 -5.726 -19.224 1.00 24.30 168 ARG A CA 1
ATOM 1219 C C . ARG A 1 168 ? 25.334 -5.153 -18.342 1.00 25.47 168 ARG A C 1
ATOM 1220 O O . ARG A 1 168 ? 24.465 -4.417 -18.805 1.00 16.43 168 ARG A O 1
ATOM 1228 N N . TYR A 1 169 ? 25.380 -5.523 -17.068 1.00 19.03 169 TYR A N 1
ATOM 1229 C CA . TYR A 1 169 ? 24.451 -5.025 -16.072 1.00 15.04 169 TYR A CA 1
ATOM 1230 C C . TYR A 1 169 ? 25.173 -4.014 -15.207 1.00 18.59 169 TYR A C 1
ATOM 1231 O O . TYR A 1 169 ? 26.209 -4.320 -14.617 1.00 18.25 169 TYR A O 1
ATOM 1240 N N . LYS A 1 170 ? 24.632 -2.804 -15.142 1.00 21.87 170 LYS A N 1
ATOM 1241 C CA . LYS A 1 170 ? 25.250 -1.749 -14.361 1.00 17.07 170 LYS A CA 1
ATOM 1242 C C . LYS A 1 170 ? 24.320 -1.252 -13.257 1.00 20.84 170 LYS A C 1
ATOM 1243 O O . LYS A 1 170 ? 23.098 -1.257 -13.401 1.00 20.83 170 LYS A O 1
ATOM 1249 N N . LEU A 1 171 ? 24.922 -0.817 -12.160 1.00 26.93 171 LEU A N 1
ATOM 1250 C CA . LEU A 1 171 ? 24.197 -0.458 -10.963 1.00 22.69 171 LEU A CA 1
ATOM 1251 C C . LEU A 1 171 ? 25.019 0.629 -10.292 1.00 24.62 171 LEU A C 1
ATOM 1252 O O . LEU A 1 171 ? 26.205 0.431 -10.043 1.00 23.58 171 LEU A O 1
ATOM 1257 N N . ASN A 1 172 ? 24.408 1.776 -10.019 1.00 23.77 172 ASN A N 1
ATOM 1258 C CA . ASN A 1 172 ? 25.126 2.870 -9.362 1.00 29.50 172 ASN A CA 1
ATOM 1259 C C . ASN A 1 172 ? 25.186 2.715 -7.841 1.00 37.72 172 ASN A C 1
ATOM 1260 O O . ASN A 1 172 ? 24.773 3.605 -7.096 1.00 39.61 172 ASN A O 1
ATOM 1265 N N . THR A 1 173 ? 25.726 1.581 -7.397 1.00 38.87 173 THR A N 1
ATOM 1266 C CA . THR A 1 173 ? 25.800 1.237 -5.977 1.00 41.14 173 THR A CA 1
ATOM 1267 C C . THR A 1 173 ? 26.708 2.168 -5.175 1.00 47.10 173 THR A C 1
ATOM 1268 O O . THR A 1 173 ? 27.773 2.573 -5.640 1.00 48.00 173 THR A O 1
ATOM 1270 N N . ASP A 1 181 ? 30.296 1.006 -7.539 1.00 30.35 181 ASP A N 1
ATOM 1271 C CA . ASP A 1 181 ? 29.402 0.729 -8.665 1.00 30.42 181 ASP A CA 1
ATOM 1272 C C . ASP A 1 181 ? 29.564 -0.701 -9.150 1.00 30.51 181 ASP A C 1
ATOM 1273 O O . ASP A 1 181 ? 30.609 -1.320 -8.953 1.00 38.08 181 ASP A O 1
ATOM 1278 N N . ILE A 1 182 ? 28.522 -1.223 -9.785 1.00 23.23 182 ILE A N 1
ATOM 1279 C CA . ILE A 1 182 ? 28.560 -2.578 -10.313 1.00 27.42 182 ILE A CA 1
ATOM 1280 C C . ILE A 1 182 ? 28.433 -2.571 -11.832 1.00 22.56 182 ILE A C 1
ATOM 1281 O O . ILE A 1 182 ? 27.624 -1.834 -12.403 1.00 18.82 182 ILE A O 1
ATOM 1286 N N . ASN A 1 183 ? 29.261 -3.383 -12.477 1.00 19.57 183 ASN A N 1
ATOM 1287 C CA . ASN A 1 183 ? 29.275 -3.499 -13.925 1.00 20.70 183 ASN A CA 1
ATOM 1288 C C . ASN A 1 183 ? 29.712 -4.902 -14.304 1.00 20.18 183 ASN A C 1
ATOM 1289 O O . ASN A 1 183 ? 30.904 -5.169 -14.431 1.00 31.05 183 ASN A O 1
ATOM 1294 N N . GLN A 1 184 ? 28.738 -5.788 -14.485 1.00 11.68 184 GLN A N 1
ATOM 1295 C CA . GLN A 1 184 ? 29.011 -7.198 -14.701 1.00 15.10 184 GLN A CA 1
ATOM 1296 C C . GLN A 1 184 ? 28.370 -7.716 -15.983 1.00 16.81 184 GLN A C 1
ATOM 1297 O O . GLN A 1 184 ? 27.308 -7.241 -16.390 1.00 18.89 184 GLN A O 1
ATOM 1303 N N . LYS A 1 185 ? 29.010 -8.700 -16.608 1.00 21.09 185 LYS A N 1
ATOM 1304 C CA . LYS A 1 185 ? 28.502 -9.263 -17.861 1.00 20.59 185 LYS A CA 1
ATOM 1305 C C . LYS A 1 185 ? 27.372 -10.246 -17.584 1.00 23.14 185 LYS A C 1
ATOM 1306 O O . LYS A 1 185 ? 27.487 -11.105 -16.706 1.00 18.42 185 LYS A O 1
ATOM 1312 N N . THR A 1 186 ? 26.277 -10.094 -18.328 1.00 13.49 186 THR A N 1
ATOM 1313 C CA . THR A 1 186 ? 25.097 -10.941 -18.186 1.00 18.86 186 THR A CA 1
ATOM 1314 C C . THR A 1 186 ? 24.540 -11.341 -19.552 1.00 22.85 186 THR A C 1
ATOM 1315 O O . THR A 1 186 ? 23.414 -10.975 -19.888 1.00 28.06 186 THR A O 1
ATOM 1319 N N . ASN A 1 187 ? 25.313 -12.085 -20.341 1.00 14.58 187 ASN A N 1
ATOM 1320 C CA . ASN A 1 187 ? 24.837 -12.495 -21.676 1.00 16.14 187 ASN A CA 1
ATOM 1321 C C . ASN A 1 187 ? 23.543 -13.309 -21.656 1.00 17.57 187 ASN A C 1
ATOM 1322 O O . ASN A 1 187 ? 23.294 -14.084 -20.736 1.00 25.36 187 ASN A O 1
ATOM 1327 N N . GLY A 1 188 ? 22.722 -13.136 -22.685 1.00 17.68 188 GLY A N 1
ATOM 1328 C CA . GLY A 1 188 ? 21.473 -13.869 -22.783 1.00 16.07 188 GLY A CA 1
ATOM 1329 C C . GLY A 1 188 ? 21.014 -14.000 -24.219 1.00 13.77 188 GLY A C 1
ATOM 1330 O O . GLY A 1 188 ? 21.820 -13.997 -25.150 1.00 9.17 188 GLY A O 1
ATOM 1331 N N . TRP A 1 189 ? 19.707 -14.101 -24.399 1.00 12.05 189 TRP A N 1
ATOM 1332 C CA . TRP A 1 189 ? 19.152 -14.269 -25.731 1.00 13.00 189 TRP A CA 1
ATOM 1333 C C . TRP A 1 189 ? 17.693 -13.846 -25.694 1.00 11.66 189 TRP A C 1
ATOM 1334 O O . TRP A 1 189 ? 17.150 -13.541 -24.624 1.00 7.70 189 TRP A O 1
ATOM 1345 N N . GLY A 1 190 ? 17.062 -13.809 -26.860 1.00 7.30 190 GLY A N 1
ATOM 1346 C CA . GLY A 1 190 ? 15.660 -13.441 -26.934 1.00 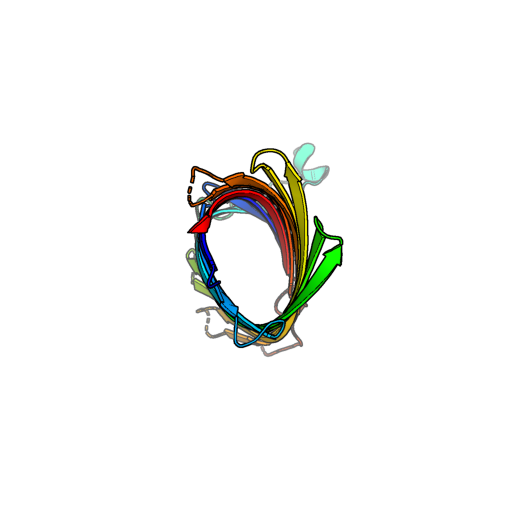8.98 190 GLY A CA 1
ATOM 1347 C C . GLY A 1 190 ? 15.093 -13.835 -28.279 1.00 7.90 190 GLY A C 1
ATOM 1348 O O . GLY A 1 190 ? 15.841 -14.159 -29.196 1.00 7.96 190 GLY A O 1
ATOM 1349 N N . PHE A 1 191 ? 13.769 -13.822 -28.389 1.00 8.54 191 PHE A N 1
ATOM 1350 C CA . PHE A 1 191 ? 13.119 -14.138 -29.658 1.00 4.90 191 PHE A CA 1
ATOM 1351 C C . PHE A 1 191 ? 11.812 -13.365 -29.746 1.00 7.25 191 PHE A C 1
ATOM 1352 O O . PHE A 1 191 ? 11.247 -12.954 -28.723 1.00 4.97 191 PHE A O 1
ATOM 1360 N N . GLY A 1 192 ? 11.359 -13.124 -30.970 1.00 5.75 192 GLY A N 1
ATOM 1361 C CA . GLY A 1 192 ? 10.139 -12.367 -31.188 1.00 4.88 192 GLY A CA 1
ATOM 1362 C C . GLY A 1 192 ? 9.394 -13.028 -32.324 1.00 5.75 192 GLY A C 1
ATOM 1363 O O . GLY A 1 192 ? 10.006 -13.659 -33.190 1.00 3.66 192 GLY A O 1
ATOM 1364 N N . LEU A 1 193 ? 8.073 -12.911 -32.295 1.00 3.51 193 LEU A N 1
ATOM 1365 C CA . LEU A 1 193 ? 7.210 -13.503 -33.316 1.00 10.50 193 LEU A CA 1
ATOM 1366 C C . LEU A 1 193 ? 6.008 -12.593 -33.472 1.00 6.42 193 LEU A C 1
ATOM 1367 O O . LEU A 1 193 ? 5.553 -12.003 -32.501 1.00 5.94 193 LEU A O 1
ATOM 1372 N N . GLY A 1 194 ? 5.502 -12.456 -34.692 1.00 2.90 194 GLY A N 1
ATOM 1373 C CA . GLY A 1 194 ? 4.317 -11.629 -34.914 1.00 5.11 194 GLY A CA 1
ATOM 1374 C C . GLY A 1 194 ? 3.782 -11.777 -36.322 1.00 7.05 194 GLY A C 1
ATOM 1375 O O . GLY A 1 194 ? 4.288 -12.577 -37.107 1.00 5.18 194 GLY A O 1
ATOM 1376 N N . ALA A 1 195 ? 2.747 -11.014 -36.644 1.00 7.25 195 ALA A N 1
ATOM 1377 C CA . ALA A 1 195 ? 2.192 -11.040 -37.992 1.00 12.32 195 ALA A CA 1
ATOM 1378 C C . ALA A 1 195 ? 1.427 -9.766 -38.231 1.00 12.55 195 ALA A C 1
ATOM 1379 O O . ALA A 1 195 ? 0.542 -9.408 -37.452 1.00 11.75 195 ALA A O 1
ATOM 1381 N N . ASN A 1 196 ? 1.786 -9.067 -39.300 1.00 9.44 196 ASN A N 1
ATOM 1382 C CA . ASN A 1 196 ? 1.128 -7.823 -39.652 1.00 16.78 196 ASN A CA 1
ATOM 1383 C C . ASN A 1 196 ? 0.166 -8.005 -40.810 1.00 13.71 196 ASN A C 1
ATOM 1384 O O . ASN A 1 196 ? 0.514 -8.616 -41.808 1.00 9.19 196 ASN A O 1
ATOM 1389 N N . ILE A 1 197 ? -1.043 -7.471 -40.673 1.00 14.35 197 ILE A N 1
ATOM 1390 C CA . ILE A 1 197 ? -1.974 -7.418 -41.790 1.00 5.27 197 ILE A CA 1
ATOM 1391 C C . ILE A 1 197 ? -1.936 -5.995 -42.322 1.00 15.59 197 ILE A C 1
ATOM 1392 O O . ILE A 1 197 ? -2.085 -5.049 -41.565 1.00 12.51 197 ILE A O 1
ATOM 1397 N N . GLY A 1 198 ? -1.734 -5.844 -43.625 1.00 13.30 198 GLY A N 1
ATOM 1398 C CA . GLY A 1 198 ? -1.573 -4.525 -44.206 1.00 11.07 198 GLY A CA 1
ATOM 1399 C C . GLY A 1 198 ? -2.422 -4.288 -45.437 1.00 9.99 198 GLY A C 1
ATOM 1400 O O . GLY A 1 198 ? -2.961 -5.228 -46.029 1.00 12.14 198 GLY A O 1
ATOM 1401 N N . LYS A 1 199 ? -2.538 -3.020 -45.813 1.00 15.75 199 LYS A N 1
ATOM 1402 C CA . LYS A 1 199 ? -3.298 -2.613 -46.982 1.00 17.25 199 LYS A CA 1
ATOM 1403 C C . LYS A 1 199 ? -2.560 -1.470 -47.658 1.00 20.60 199 LYS A C 1
ATOM 1404 O O . LYS A 1 199 ? -2.180 -0.501 -47.001 1.00 18.23 199 LYS A O 1
ATOM 1410 N N . LYS A 1 200 ? -2.352 -1.585 -48.966 1.00 18.15 200 LYS A N 1
ATOM 1411 C CA . LYS A 1 200 ? -1.893 -0.449 -49.763 1.00 21.94 200 LYS A CA 1
ATOM 1412 C C . LYS A 1 200 ? -2.916 0.683 -49.786 1.00 28.87 200 LYS A C 1
ATOM 1413 O O . LYS A 1 200 ? -4.091 0.465 -50.080 1.00 31.26 200 LYS A O 1
ATOM 1419 N N . LEU A 1 201 ? -2.460 1.894 -49.484 1.00 24.63 201 LEU A N 1
ATOM 1420 C CA . LEU A 1 201 ? -3.265 3.089 -49.685 1.00 31.41 201 LEU A CA 1
ATOM 1421 C C . LEU A 1 201 ? -2.727 3.810 -50.910 1.00 39.58 201 LEU A C 1
ATOM 1422 O O . LEU A 1 201 ? -2.031 4.818 -50.788 1.00 47.64 201 LEU A O 1
ATOM 1427 N N . GLY A 1 202 ? -3.044 3.281 -52.090 1.00 49.19 202 GLY A N 1
ATOM 1428 C CA . GLY A 1 202 ? -2.529 3.821 -53.346 1.00 49.89 202 GLY A CA 1
ATOM 1429 C C . GLY A 1 202 ? -1.178 3.198 -53.726 1.00 55.35 202 GLY A C 1
ATOM 1430 O O . GLY A 1 202 ? -0.352 3.952 -54.371 1.00 58.11 202 GLY A O 1
ATOM 1431 N N . ALA A 1 205 ? 2.113 3.955 -50.455 1.00 28.50 205 ALA A N 1
ATOM 1432 C CA . ALA A 1 205 ? 2.077 3.859 -48.997 1.00 21.28 205 ALA A CA 1
ATOM 1433 C C . ALA A 1 205 ? 1.157 2.725 -48.556 1.00 18.20 205 ALA A C 1
ATOM 1434 O O . ALA A 1 205 ? 0.200 2.387 -49.257 1.00 18.53 205 ALA A O 1
ATOM 1436 N N . SER A 1 206 ? 1.457 2.132 -47.403 1.00 14.24 206 SER A N 1
ATOM 1437 C CA . SER A 1 206 ? 0.639 1.058 -46.848 1.00 10.73 206 SER A CA 1
ATOM 1438 C C . SER A 1 206 ? 0.504 1.256 -45.346 1.00 10.96 206 SER A C 1
ATOM 1439 O O . SER A 1 206 ? 1.417 1.753 -44.703 1.00 11.44 206 SER A O 1
ATOM 1442 N N . ILE A 1 207 ? -0.641 0.857 -44.797 1.00 5.81 207 ILE A N 1
ATOM 1443 C CA . ILE A 1 207 ? -0.859 0.861 -43.355 1.00 9.30 207 ILE A CA 1
ATOM 1444 C C . ILE A 1 207 ? -0.945 -0.602 -42.928 1.00 9.72 207 ILE A C 1
ATOM 1445 O O . ILE A 1 207 ? -1.536 -1.425 -43.639 1.00 8.57 207 ILE A O 1
ATOM 1450 N N . GLU A 1 208 ? -0.327 -0.932 -41.794 1.00 4.75 208 GLU A N 1
ATOM 1451 C CA . GLU A 1 208 ? -0.347 -2.299 -41.284 1.00 8.93 208 GLU A CA 1
ATOM 1452 C C . GLU A 1 208 ? -0.500 -2.335 -39.767 1.00 6.82 208 GLU A C 1
ATOM 1453 O O . GLU A 1 208 ? -0.202 -1.370 -39.075 1.00 8.69 208 GLU A O 1
ATOM 1459 N N . ALA A 1 209 ? -0.973 -3.465 -39.258 1.00 9.50 209 ALA A N 1
ATOM 1460 C CA . ALA A 1 209 ? -1.200 -3.602 -37.824 1.00 6.21 209 ALA A CA 1
ATOM 1461 C C . ALA A 1 209 ? -1.172 -5.088 -37.501 1.00 6.24 209 ALA A C 1
ATOM 1462 O O . ALA A 1 209 ? -1.452 -5.912 -38.359 1.00 8.24 209 ALA A O 1
ATOM 1464 N N . GLY A 1 210 ? -0.802 -5.435 -36.277 1.00 8.79 210 GLY A N 1
ATOM 1465 C CA . GLY A 1 210 ? -0.814 -6.827 -35.887 1.00 7.08 210 GLY A CA 1
ATOM 1466 C C . GLY A 1 210 ? -0.199 -7.088 -34.533 1.00 7.11 210 GLY A C 1
ATOM 1467 O O . GLY A 1 210 ? 0.483 -6.220 -33.973 1.00 7.29 210 GLY A O 1
ATOM 1468 N N . PRO A 1 211 ? -0.436 -8.299 -34.000 1.00 10.89 211 PRO A N 1
ATOM 1469 C CA . PRO A 1 211 ? 0.047 -8.683 -32.686 1.00 9.34 211 PRO A CA 1
ATOM 1470 C C . PRO A 1 211 ? 1.494 -9.162 -32.758 1.00 11.23 211 PRO A C 1
ATOM 1471 O O . PRO A 1 211 ? 1.989 -9.519 -33.834 1.00 7.31 211 PRO A O 1
ATOM 1475 N N . PHE A 1 212 ? 2.165 -9.152 -31.616 1.00 7.48 212 PHE A N 1
ATOM 1476 C CA . PHE A 1 212 ? 3.521 -9.659 -31.538 1.00 8.06 212 PHE A CA 1
ATOM 1477 C C . PHE A 1 212 ? 3.767 -10.207 -30.140 1.00 7.97 212 PHE A C 1
ATOM 1478 O O . PHE A 1 212 ? 3.076 -9.841 -29.190 1.00 7.17 212 PHE A O 1
ATOM 1486 N N . TYR A 1 213 ? 4.726 -11.119 -30.035 1.00 6.51 213 TYR A N 1
ATOM 1487 C CA . TYR A 1 213 ? 5.159 -11.622 -28.747 1.00 9.51 213 TYR A CA 1
ATOM 1488 C C . TYR A 1 213 ? 6.671 -11.582 -28.721 1.00 8.33 213 TYR A C 1
ATOM 1489 O O . TYR A 1 213 ? 7.319 -12.022 -29.680 1.00 5.50 213 TYR A O 1
ATOM 1498 N N . LYS A 1 214 ? 7.233 -11.052 -27.637 1.00 3.90 214 LYS A N 1
ATOM 1499 C CA . LYS A 1 214 ? 8.690 -11.074 -27.436 1.00 2.17 214 LYS A CA 1
ATOM 1500 C C . LYS A 1 214 ? 9.070 -11.625 -26.064 1.00 15.82 214 LYS A C 1
ATOM 1501 O O . LYS A 1 214 ? 8.360 -11.422 -25.080 1.00 10.01 214 LYS A O 1
ATOM 1507 N N . GLN A 1 215 ? 10.196 -12.325 -26.013 1.00 7.39 215 GLN A N 1
ATOM 1508 C CA . GLN A 1 215 ? 10.720 -12.854 -24.769 1.00 7.00 215 GLN A CA 1
ATOM 1509 C C . GLN A 1 215 ? 12.225 -12.594 -24.760 1.00 12.36 215 GLN A C 1
ATOM 1510 O O . GLN A 1 215 ? 12.883 -12.715 -25.791 1.00 12.27 215 GLN A O 1
ATOM 1516 N N . ARG A 1 216 ? 12.755 -12.218 -23.602 1.00 6.16 216 ARG A N 1
ATOM 1517 C CA . ARG A 1 216 ? 14.176 -11.910 -23.456 1.00 4.64 216 ARG A CA 1
ATOM 1518 C C . ARG A 1 216 ? 14.642 -12.526 -22.141 1.00 11.94 216 ARG A C 1
ATOM 1519 O O . ARG A 1 216 ? 13.982 -12.365 -21.120 1.00 11.29 216 ARG A O 1
ATOM 1527 N N . THR A 1 217 ? 15.767 -13.230 -22.166 1.00 18.10 217 THR A N 1
ATOM 1528 C CA . THR A 1 217 ? 16.321 -13.824 -20.957 1.00 17.59 217 THR A CA 1
ATOM 1529 C C . THR A 1 217 ? 17.768 -13.379 -20.790 1.00 17.72 217 THR A C 1
ATOM 1530 O O . THR A 1 217 ? 18.545 -13.429 -21.734 1.00 21.54 217 THR A O 1
ATOM 1534 N N . TYR A 1 218 ? 18.115 -12.916 -19.593 1.00 21.72 218 TYR A N 1
ATOM 1535 C CA . TYR A 1 218 ? 19.511 -12.651 -19.246 1.00 19.79 218 TYR A CA 1
ATOM 1536 C C . TYR A 1 218 ? 19.908 -13.656 -18.177 1.00 22.14 218 TYR A C 1
ATOM 1537 O O . TYR A 1 218 ? 19.172 -13.849 -17.213 1.00 16.52 218 TYR A O 1
ATOM 1546 N N . LYS A 1 219 ? 21.058 -14.306 -18.341 1.00 19.59 219 LYS A N 1
ATOM 1547 C CA . LYS A 1 219 ? 21.448 -15.348 -17.399 1.00 30.90 219 LYS A CA 1
ATOM 1548 C C . LYS A 1 219 ? 21.950 -14.747 -16.098 1.00 22.42 219 LYS A C 1
ATOM 1549 O O . LYS A 1 219 ? 22.318 -13.571 -16.051 1.00 22.34 219 LYS A O 1
ATOM 1555 N N . GLU A 1 220 ? 21.943 -15.554 -15.042 1.00 19.50 220 GLU A N 1
ATOM 1556 C CA . GLU A 1 220 ? 22.586 -15.167 -13.801 1.00 18.84 220 GLU A CA 1
ATOM 1557 C C . GLU A 1 220 ? 24.050 -14.942 -14.127 1.00 22.22 220 GLU A C 1
ATOM 1558 O O . GLU A 1 220 ? 24.636 -15.684 -14.917 1.00 32.24 220 GLU A O 1
ATOM 1564 N N . SER A 1 221 ? 24.642 -13.911 -13.544 1.00 23.52 221 SER A N 1
ATOM 1565 C CA . SER A 1 221 ? 26.035 -13.617 -13.814 1.00 23.85 221 SER A CA 1
ATOM 1566 C C . SER A 1 221 ? 26.915 -14.595 -13.043 1.00 29.66 221 SER A C 1
ATOM 1567 O O . SER A 1 221 ? 26.436 -15.309 -12.162 1.00 23.53 221 SER A O 1
ATOM 1570 N N . GLY A 1 222 ? 28.197 -14.639 -13.389 1.00 21.64 222 GLY A N 1
ATOM 1571 C CA . GLY A 1 222 ? 29.160 -15.367 -12.580 1.00 35.10 222 GLY A CA 1
ATOM 1572 C C . GLY A 1 222 ? 29.288 -14.667 -11.241 1.00 34.61 222 GLY A C 1
ATOM 1573 O O . GLY A 1 222 ? 28.806 -13.540 -11.079 1.00 26.53 222 GLY A O 1
ATOM 1574 N N . GLU A 1 223 ? 29.886 -15.343 -10.262 1.00 32.63 223 GLU A N 1
ATOM 1575 C CA . GLU A 1 223 ? 30.191 -14.751 -8.963 1.00 31.34 223 GLU A CA 1
ATOM 1576 C C . GLU A 1 223 ? 31.164 -13.605 -9.098 1.00 31.75 223 GLU A C 1
ATOM 1577 O O . GLU A 1 223 ? 32.145 -13.711 -9.796 1.00 39.81 223 GLU A O 1
ATOM 1583 N N . PHE A 1 224 ? 30.892 -12.510 -8.416 1.00 28.97 224 PHE A N 1
ATOM 1584 C CA . PHE A 1 224 ? 31.830 -11.399 -8.348 1.00 25.61 224 PHE A CA 1
ATOM 1585 C C . PHE A 1 224 ? 31.819 -10.830 -6.941 1.00 31.63 224 PHE A C 1
ATOM 1586 O O . PHE A 1 224 ? 30.841 -10.988 -6.210 1.00 32.10 224 PHE A O 1
ATOM 1594 N N . SER A 1 225 ? 32.908 -10.170 -6.566 1.00 37.53 225 SER A N 1
ATOM 1595 C CA . SER A 1 225 ? 33.037 -9.617 -5.224 1.00 43.17 225 SER A CA 1
ATOM 1596 C C . SER A 1 225 ? 32.435 -8.216 -5.143 1.00 43.49 225 SER A C 1
ATOM 1597 O O . SER A 1 225 ? 33.158 -7.223 -5.064 1.00 43.63 225 SER A O 1
ATOM 1600 N N . VAL A 1 233 ? 31.955 -8.743 -0.175 1.00 32.68 233 VAL A N 1
ATOM 1601 C CA . VAL A 1 233 ? 30.659 -9.373 -0.390 1.00 29.02 233 VAL A CA 1
ATOM 1602 C C . VAL A 1 233 ? 30.646 -10.097 -1.725 1.00 32.17 233 VAL A C 1
ATOM 1603 O O . VAL A 1 233 ? 30.928 -9.500 -2.763 1.00 35.71 233 VAL A O 1
ATOM 1607 N N . SER A 1 234 ? 30.319 -11.384 -1.699 1.00 28.79 234 SER A N 1
ATOM 1608 C CA . SER A 1 234 ? 30.193 -12.152 -2.932 1.00 27.97 234 SER A CA 1
ATOM 1609 C C . SER A 1 234 ? 28.749 -12.152 -3.404 1.00 23.86 234 SER A C 1
ATOM 1610 O O . SER A 1 234 ? 27.835 -12.447 -2.626 1.00 23.06 234 SER A O 1
ATOM 1613 N N . LEU A 1 235 ? 28.557 -11.815 -4.680 1.00 22.44 235 LEU A N 1
ATOM 1614 C CA . LEU A 1 235 ? 27.237 -11.659 -5.269 1.00 19.15 235 LEU A CA 1
ATOM 1615 C C . LEU A 1 235 ? 27.166 -12.249 -6.671 1.00 22.49 235 LEU A C 1
ATOM 1616 O O . LEU A 1 235 ? 28.184 -12.502 -7.313 1.00 22.56 235 LEU A O 1
ATOM 1621 N N . THR A 1 236 ? 25.941 -12.456 -7.135 1.00 18.16 236 THR A N 1
ATOM 1622 C CA . THR A 1 236 ? 25.673 -12.614 -8.556 1.00 24.17 236 THR A CA 1
ATOM 1623 C C . THR A 1 236 ? 24.554 -11.644 -8.922 1.00 24.88 236 THR A C 1
ATOM 1624 O O . THR A 1 236 ? 23.871 -11.097 -8.041 1.00 23.58 236 THR A O 1
ATOM 1628 N N . ILE A 1 237 ? 24.391 -11.402 -10.214 1.00 17.18 237 ILE A N 1
ATOM 1629 C CA . ILE A 1 237 ? 23.219 -10.702 -10.714 1.00 18.50 237 ILE A CA 1
ATOM 1630 C C . ILE A 1 237 ? 22.211 -11.782 -11.073 1.00 15.19 237 ILE A C 1
ATOM 1631 O O . ILE A 1 237 ? 22.525 -12.662 -11.860 1.00 15.82 237 ILE A O 1
ATOM 1636 N N . PRO A 1 238 ? 21.003 -11.726 -10.491 1.00 22.98 238 PRO A N 1
ATOM 1637 C CA . PRO A 1 238 ? 20.035 -12.802 -10.693 1.00 20.12 238 PRO A CA 1
ATOM 1638 C C . PRO A 1 238 ? 19.621 -12.925 -12.151 1.00 24.46 238 PRO A C 1
ATOM 1639 O O . PRO A 1 238 ? 19.717 -11.962 -12.908 1.00 10.74 238 PRO A O 1
ATOM 1643 N N . LYS A 1 239 ? 19.161 -14.113 -12.527 1.00 20.67 239 LYS A N 1
ATOM 1644 C CA . LYS A 1 239 ? 18.602 -14.341 -13.851 1.00 27.24 239 LYS A CA 1
ATOM 1645 C C . LYS A 1 239 ? 17.338 -13.503 -14.028 1.00 24.97 239 LYS A C 1
ATOM 1646 O O . LYS A 1 239 ? 16.490 -13.449 -13.138 1.00 16.79 239 LYS A O 1
ATOM 1652 N N . THR A 1 240 ? 17.220 -12.836 -15.174 1.00 20.07 240 THR A N 1
ATOM 1653 C CA . THR A 1 240 ? 16.050 -12.016 -15.462 1.00 16.00 240 THR A CA 1
ATOM 1654 C C . THR A 1 240 ? 15.357 -12.531 -16.719 1.00 19.47 240 THR A C 1
ATOM 1655 O O . THR A 1 240 ? 16.026 -12.872 -17.694 1.00 15.54 240 THR A O 1
ATOM 1659 N N . SER A 1 241 ? 14.026 -12.604 -16.676 1.00 14.52 241 SER A N 1
ATOM 1660 C CA . SER A 1 241 ? 13.215 -12.976 -17.839 1.00 12.51 241 SER A CA 1
ATOM 1661 C C . SER A 1 241 ? 12.142 -11.922 -18.109 1.00 17.26 241 SER A C 1
ATOM 1662 O O . SER A 1 241 ? 11.411 -11.513 -17.207 1.00 11.32 241 SER A O 1
ATOM 1665 N N . ILE A 1 242 ? 12.067 -11.481 -19.359 1.00 14.86 242 ILE A N 1
ATOM 1666 C CA . ILE A 1 242 ? 11.134 -10.453 -19.774 1.00 11.94 242 ILE A CA 1
ATOM 1667 C C . ILE A 1 242 ? 10.177 -11.048 -20.805 1.00 10.76 242 ILE A C 1
ATOM 1668 O O . ILE A 1 242 ? 10.607 -11.758 -21.706 1.00 10.00 242 ILE A O 1
ATOM 1673 N N . ARG A 1 243 ? 8.881 -10.793 -20.658 1.00 9.76 243 ARG A N 1
ATOM 1674 C CA . ARG A 1 243 ? 7.905 -11.218 -21.665 1.00 18.98 243 ARG A CA 1
ATOM 1675 C C . ARG A 1 243 ? 7.041 -10.036 -22.071 1.00 16.89 243 ARG A C 1
ATOM 1676 O O . ARG A 1 243 ? 6.644 -9.224 -21.228 1.00 10.25 243 ARG A O 1
ATOM 1684 N N . GLU A 1 244 ? 6.757 -9.931 -23.363 1.00 8.24 244 GLU A N 1
ATOM 1685 C CA . GLU A 1 244 ? 6.015 -8.792 -23.888 1.00 13.11 244 GLU A CA 1
ATOM 1686 C C . GLU A 1 244 ? 4.988 -9.211 -24.942 1.00 13.08 244 GLU A C 1
ATOM 1687 O O . GLU A 1 244 ? 5.295 -9.980 -25.851 1.00 16.78 244 GLU A O 1
ATOM 1693 N N . TYR A 1 245 ? 3.762 -8.715 -24.783 1.00 15.04 245 TYR A N 1
ATOM 1694 C CA . TYR A 1 245 ? 2.652 -8.964 -25.694 1.00 13.53 245 TYR A CA 1
ATOM 1695 C C . TYR A 1 245 ? 2.220 -7.599 -26.184 1.00 13.28 245 TYR A C 1
ATOM 1696 O O . TYR A 1 245 ? 2.072 -6.668 -25.390 1.00 12.98 245 TYR A O 1
ATOM 1705 N N . GLY A 1 246 ? 1.977 -7.456 -27.471 1.00 12.42 246 GLY A N 1
ATOM 1706 C CA . GLY A 1 246 ? 1.574 -6.153 -27.939 1.00 14.36 246 GLY A CA 1
ATOM 1707 C C . GLY A 1 246 ? 0.922 -6.123 -29.292 1.00 11.84 246 GLY A C 1
ATOM 1708 O O . GLY A 1 246 ? 0.771 -7.152 -29.960 1.00 9.76 246 GLY A O 1
ATOM 1709 N N . LEU A 1 247 ? 0.542 -4.912 -29.674 1.00 10.17 247 LEU A N 1
ATOM 1710 C CA . LEU A 1 247 ? -0.028 -4.615 -30.970 1.00 10.00 247 LEU A CA 1
ATOM 1711 C C . LEU A 1 247 ? 0.840 -3.518 -31.569 1.00 17.10 247 LEU A C 1
ATOM 1712 O O . LEU A 1 247 ? 1.083 -2.487 -30.935 1.00 11.72 247 LEU A O 1
ATOM 1717 N N . ARG A 1 248 ? 1.333 -3.765 -32.776 1.00 10.66 248 ARG A N 1
ATOM 1718 C CA . ARG A 1 248 ? 2.126 -2.791 -33.502 1.00 6.05 248 ARG A CA 1
ATOM 1719 C C . ARG A 1 248 ? 1.310 -2.246 -34.660 1.00 9.53 248 ARG A C 1
ATOM 1720 O O . ARG A 1 248 ? 0.576 -2.987 -35.307 1.00 10.87 248 ARG A O 1
ATOM 1728 N N . VAL A 1 249 ? 1.432 -0.948 -34.907 1.00 11.15 249 VAL A N 1
ATOM 1729 C CA . VAL A 1 249 ? 0.803 -0.316 -36.068 1.00 7.33 249 VAL A CA 1
ATOM 1730 C C . VAL A 1 249 ? 1.852 0.505 -36.818 1.00 13.84 249 VAL A C 1
ATOM 1731 O O . VAL A 1 249 ? 2.630 1.234 -36.204 1.00 8.80 249 VAL A O 1
ATOM 1735 N N . GLY A 1 250 ? 1.890 0.374 -38.143 1.00 11.69 250 GLY A N 1
ATOM 1736 C CA . GLY A 1 250 ? 2.940 1.025 -38.915 1.00 8.26 250 GLY A CA 1
ATOM 1737 C C . GLY A 1 250 ? 2.505 1.631 -40.240 1.00 12.13 250 GLY A C 1
ATOM 1738 O O . GLY A 1 250 ? 1.515 1.218 -40.844 1.00 9.50 250 GLY A O 1
ATOM 1739 N N . ILE A 1 251 ? 3.254 2.625 -40.692 1.00 7.85 251 ILE A N 1
ATOM 1740 C CA . ILE A 1 251 ? 3.043 3.179 -42.015 1.00 9.42 251 ILE A CA 1
ATOM 1741 C C . ILE A 1 251 ? 4.247 2.834 -42.856 1.00 14.32 251 ILE A C 1
ATOM 1742 O O . ILE A 1 251 ? 5.377 3.166 -42.509 1.00 12.21 251 ILE A O 1
ATOM 1747 N N . LYS A 1 252 ? 4.001 2.169 -43.973 1.00 20.51 252 LYS A N 1
ATOM 1748 C CA . LYS A 1 252 ? 5.073 1.671 -44.804 1.00 20.53 252 LYS A CA 1
ATOM 1749 C C . LYS A 1 252 ? 5.114 2.537 -46.051 1.00 24.53 252 LYS A C 1
ATOM 1750 O O . LYS A 1 252 ? 4.188 2.511 -46.858 1.00 20.67 252 LYS A O 1
ATOM 1756 N N . PHE A 1 253 ? 6.165 3.341 -46.175 1.00 32.28 253 PHE A N 1
ATOM 1757 C CA . PHE A 1 253 ? 6.346 4.200 -47.339 1.00 39.38 253 PHE A CA 1
ATOM 1758 C C . PHE A 1 253 ? 7.099 3.429 -48.417 1.00 51.56 253 PHE A C 1
ATOM 1759 O O . PHE A 1 253 ? 8.242 3.000 -48.215 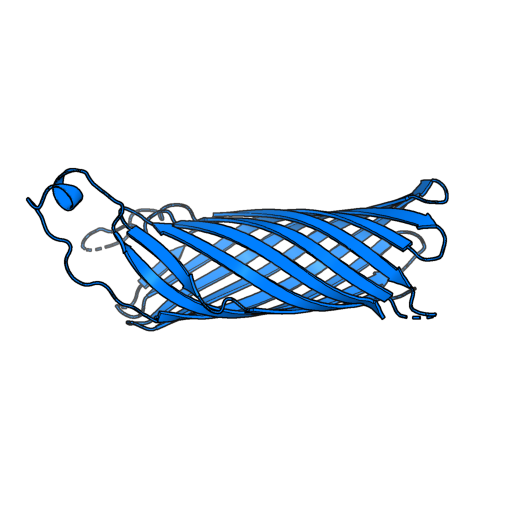1.00 46.21 253 PHE A O 1
#

Solvent-accessible surface area: 12984 Å² total; per-residue (Å²): 124,107,44,82,12,54,17,61,4,121,22,74,11,20,2,60,53,78,168,61,72,12,62,21,93,66,5,110,32,92,2,50,56,18,9,52,55,142,70,100,51,76,4,50,7,71,25,23,0,129,7,159,1,87,3,30,21,70,45,72,179,62,103,99,56,168,114,54,162,68,186,66,128,100,53,52,105,23,5,53,16,84,51,55,40,93,7,78,9,105,6,87,35,81,90,94,48,150,46,44,58,61,26,58,4,49,13,107,8,35,31,25,28,107,9,44,93,107,75,18,20,11,59,0,146,3,34,10,84,7,28,10,56,38,26,78,109,38,142,23,118,11,60,10,51,42,39,26,74,36,130,1,102,68,0,63,26,74,33,70,87,146,35,65,45,122,0,48,10,107,2,49,1,90,16,28,15,91,2,60,112,114,105,60,12,64,18,38,7,86,11,52,43,46,21,21,13,127,92,8,56,146,32,120,152,87,77,46,14,61,122,3,29,43,118,29,124,16,94,40,55,3,82,31,142

Foldseek 3Di:
DKKKKKKKKDKWKKKDWDFKIKTWDPKMKIKMKIWADPDPWKTKIKMKMKIKTFIDMGGDDDPCCVVPPDDDDHGDGRKIKMKMKIWMWMKTKDDPDPFKIKMKIKGKMWMKMWIDPQIKMKIFIKIKIKMKMWGDPDPQKIKIKMKMKIWTPFMWIAGVVGDIFTWTWMKMKIWMWIWGDPVQIKIKIKMKMKIKTDWTPWDPVIDIGTIMIMIMIIMMIMGMD

CATH classification: 2.40.128.100

Nearest PDB structures (foldseek):
  2vdf-assembly1_A  TM=1.004E+00  e=1.931E-42  Neisseria meningitidis
  3qrc-assembly2_B  TM=4.506E-01  e=8.872E-04  Yersinia pestis
  3qq2-assembly2_B  TM=4.371E-01  e=1.445E-03  Bordetella pertussis
  3qlb-assembly2_B  TM=3.290E-01  e=2.924E-03  Pseudomonas fluorescens
  8xcj-assembly1_B  TM=2.684E-01  e=2.558E-02  Shigella sonnei

Secondary structure (DSSP, 8-state):
--EEEEEEEEEEEEEEETTEEEEEEEEEEEEEEEEEESSSSEEEEEEEEEEEEEEEEEEPP-HHHHTSS--PPP---SEEEEEEEEEEEEEEEEEEETTEEEEEEEEEEEEEEEEE--EEEEEEEEEEEEEEEEEEEETTEEEEEEEEEEEEEEEEEEE---EEEE--EEEEEEEEEEEEE---EEEEEEEEEEEEEPPPPPB---B-PPPEEEEEEEEEEEEE-

B-factor: mean 21.53, std 12.86, range [1.18, 78.98]

Organism: Neisseria meningitidis (NCBI:txid487)

Radius of gyration: 20.15 Å; Cα contacts (8 Å, |Δi|>4): 652; chains: 1; bounding box: 40×24×66 Å

Sequence (225 aa):
ANEFTVHTDLSSISSTRAFLKEKHKAAKHIGVRADIPFDANQGIRLEAGFGRSKKNIINLETDENKLGKTKNVKLPTGVPENRIDLYTGYTYTQTLSDSLNFRVGAGLGFESSKDSILHSSRQSWLAKVHADLLSQLGNGWYINPWSEVKFDLNSRYKLNTDINQKTNGWGFGLGANIGKKLGASIEAGPFYKQRTYKESGEFSVSLTIPKTSIREYGLRVGIKF